Protein AF-A0A969Q5S7-F1 (afdb_monomer_lite)

pLDDT: mean 85.1, std 14.16, range [35.28, 97.44]

Structure (mmCIF, N/CA/C/O backbone):
data_AF-A0A969Q5S7-F1
#
_entry.id   AF-A0A969Q5S7-F1
#
loop_
_atom_site.group_PDB
_atom_site.id
_atom_site.type_symbol
_atom_site.label_atom_id
_atom_site.label_alt_id
_atom_site.label_comp_id
_atom_site.label_asym_id
_atom_site.label_entity_id
_atom_site.label_seq_id
_atom_site.pdbx_PDB_ins_code
_atom_site.Cartn_x
_atom_site.Cartn_y
_atom_site.Cartn_z
_atom_site.occupancy
_atom_site.B_iso_or_equiv
_atom_site.auth_seq_id
_atom_site.auth_comp_id
_atom_site.auth_asym_id
_atom_site.auth_atom_id
_atom_site.pdbx_PDB_model_num
ATOM 1 N N . MET A 1 1 ? 0.960 -0.917 14.795 1.00 84.81 1 MET A N 1
ATOM 2 C CA . MET A 1 1 ? 1.341 0.029 13.720 1.00 84.81 1 MET A CA 1
ATOM 3 C C . MET A 1 1 ? 2.339 -0.593 12.756 1.00 84.81 1 MET A C 1
ATOM 5 O O . MET A 1 1 ? 1.982 -0.714 11.597 1.00 84.81 1 MET A O 1
ATOM 9 N N . ASN A 1 2 ? 3.506 -1.062 13.220 1.00 89.94 2 ASN A N 1
ATOM 10 C CA . ASN A 1 2 ? 4.506 -1.683 12.337 1.00 89.94 2 ASN A CA 1
ATOM 11 C C . ASN A 1 2 ? 3.955 -2.842 11.499 1.00 89.94 2 ASN A C 1
ATOM 13 O O . ASN A 1 2 ? 4.189 -2.886 10.303 1.00 89.94 2 ASN A O 1
ATOM 17 N N . GLU A 1 3 ? 3.172 -3.742 12.101 1.00 90.88 3 GLU A N 1
ATOM 18 C CA . GLU A 1 3 ? 2.597 -4.864 11.345 1.00 90.88 3 GLU A CA 1
ATOM 19 C C . GLU A 1 3 ? 1.592 -4.407 10.275 1.00 90.88 3 GLU A C 1
ATOM 21 O O . GLU A 1 3 ? 1.561 -4.962 9.183 1.00 90.88 3 GLU A O 1
ATOM 26 N N . LEU A 1 4 ? 0.821 -3.343 10.539 1.00 93.31 4 LEU A N 1
ATOM 27 C CA . LEU A 1 4 ? -0.096 -2.769 9.548 1.00 93.31 4 LEU A CA 1
ATOM 28 C C . LEU A 1 4 ? 0.673 -2.182 8.359 1.00 93.31 4 LEU A C 1
ATOM 30 O O . LEU A 1 4 ? 0.358 -2.452 7.204 1.00 93.31 4 LEU A O 1
ATOM 34 N N . THR A 1 5 ? 1.699 -1.378 8.638 1.00 94.62 5 THR A N 1
ATOM 35 C CA . THR A 1 5 ? 2.496 -0.716 7.599 1.00 94.62 5 THR A CA 1
ATOM 36 C C . THR A 1 5 ? 3.391 -1.713 6.859 1.00 94.62 5 THR A C 1
ATOM 38 O O . THR A 1 5 ? 3.625 -1.549 5.662 1.00 94.62 5 THR A O 1
ATOM 41 N N . ALA A 1 6 ? 3.814 -2.799 7.515 1.00 93.00 6 ALA A N 1
ATOM 42 C CA . ALA A 1 6 ? 4.452 -3.944 6.874 1.00 93.00 6 ALA A CA 1
ATOM 43 C C . ALA A 1 6 ? 3.479 -4.687 5.945 1.00 93.00 6 ALA A C 1
ATOM 45 O O . ALA A 1 6 ? 3.823 -4.926 4.791 1.00 93.00 6 ALA A O 1
ATOM 46 N N . ALA A 1 7 ? 2.248 -4.978 6.385 1.00 93.62 7 ALA A N 1
ATOM 47 C CA . ALA A 1 7 ? 1.216 -5.572 5.532 1.00 93.62 7 ALA A CA 1
ATOM 48 C C . ALA A 1 7 ? 0.937 -4.715 4.290 1.00 93.62 7 ALA A C 1
ATOM 50 O O . ALA A 1 7 ? 0.936 -5.231 3.173 1.00 93.62 7 ALA A O 1
ATOM 51 N N . ARG A 1 8 ? 0.813 -3.396 4.466 1.00 95.44 8 ARG A N 1
ATOM 52 C CA . ARG A 1 8 ? 0.657 -2.455 3.351 1.00 95.44 8 ARG A CA 1
ATOM 53 C C . ARG A 1 8 ? 1.867 -2.435 2.424 1.00 95.44 8 ARG A C 1
ATOM 55 O O . ARG A 1 8 ? 1.699 -2.441 1.212 1.00 95.44 8 ARG A O 1
ATOM 62 N N . THR A 1 9 ? 3.081 -2.458 2.974 1.00 94.94 9 THR A N 1
ATOM 63 C CA . THR A 1 9 ? 4.312 -2.545 2.173 1.00 94.94 9 THR A CA 1
ATOM 64 C C . THR A 1 9 ? 4.293 -3.801 1.303 1.00 94.94 9 THR A C 1
ATOM 66 O O . THR A 1 9 ? 4.502 -3.698 0.100 1.00 94.94 9 THR A O 1
ATOM 69 N N . ARG A 1 10 ? 3.953 -4.968 1.866 1.00 94.00 10 ARG A N 1
ATOM 70 C CA . ARG A 1 10 ? 3.831 -6.230 1.113 1.00 94.00 10 ARG A CA 1
ATOM 71 C C . ARG A 1 10 ? 2.798 -6.141 -0.016 1.00 94.00 10 ARG A C 1
ATOM 73 O O . ARG A 1 10 ? 3.077 -6.585 -1.126 1.00 94.00 10 ARG A O 1
ATOM 80 N N . ALA A 1 11 ? 1.642 -5.530 0.242 1.00 95.38 11 ALA A N 1
ATOM 81 C CA . ALA A 1 11 ? 0.607 -5.322 -0.771 1.00 95.38 11 ALA A CA 1
ATOM 82 C C . ALA A 1 11 ? 1.072 -4.386 -1.902 1.00 95.38 11 ALA A C 1
ATOM 84 O O . ALA A 1 11 ? 0.902 -4.707 -3.077 1.00 95.38 11 ALA A O 1
ATOM 85 N N . ILE A 1 12 ? 1.731 -3.269 -1.565 1.00 95.94 12 ILE A N 1
ATOM 86 C CA . ILE A 1 12 ? 2.317 -2.352 -2.556 1.00 95.94 12 ILE A CA 1
ATOM 87 C C . ILE A 1 12 ? 3.349 -3.088 -3.409 1.00 95.94 12 ILE A C 1
ATOM 89 O O . ILE A 1 12 ? 3.305 -2.987 -4.630 1.00 95.94 12 ILE A O 1
ATOM 93 N N . ARG A 1 13 ? 4.250 -3.860 -2.791 1.00 94.31 13 ARG A N 1
ATOM 94 C CA . ARG A 1 13 ? 5.260 -4.650 -3.508 1.00 94.31 13 ARG A CA 1
ATOM 95 C C . ARG A 1 13 ? 4.634 -5.645 -4.488 1.00 94.31 13 ARG A C 1
ATOM 97 O O . ARG A 1 13 ? 5.127 -5.770 -5.604 1.00 94.31 13 ARG A O 1
ATOM 104 N N . ASN A 1 14 ? 3.545 -6.308 -4.088 1.00 94.06 14 ASN A N 1
ATOM 105 C CA . ASN A 1 14 ? 2.809 -7.247 -4.936 1.00 94.06 14 ASN A CA 1
ATOM 106 C C . ASN A 1 14 ? 2.237 -6.580 -6.197 1.00 94.06 14 ASN A C 1
ATOM 108 O O . ASN A 1 14 ? 2.336 -7.129 -7.288 1.00 94.06 14 ASN A O 1
ATOM 112 N N . HIS A 1 15 ? 1.660 -5.384 -6.062 1.00 96.19 15 HIS A N 1
ATOM 113 C CA . HIS A 1 15 ? 1.164 -4.635 -7.220 1.00 96.19 15 HIS A CA 1
ATOM 114 C C . HIS A 1 15 ? 2.313 -4.052 -8.051 1.00 96.19 15 HIS A C 1
ATOM 116 O O . HIS A 1 15 ? 2.273 -4.077 -9.277 1.00 96.19 15 HIS A O 1
ATOM 122 N N . LEU A 1 16 ? 3.363 -3.559 -7.393 1.00 95.44 16 LEU A N 1
ATOM 123 C CA . LEU A 1 16 ? 4.488 -2.903 -8.050 1.00 95.44 16 LEU A CA 1
ATOM 124 C C . LEU A 1 16 ? 5.281 -3.855 -8.953 1.00 95.44 16 LEU A C 1
ATOM 126 O O . LEU A 1 16 ? 5.678 -3.458 -10.044 1.00 95.44 16 LEU A O 1
ATOM 130 N N . CYS A 1 17 ? 5.470 -5.121 -8.561 1.00 94.38 17 CYS A N 1
ATOM 131 C CA . CYS A 1 17 ? 6.161 -6.092 -9.418 1.00 94.38 17 CYS A CA 1
ATOM 132 C C . CYS A 1 17 ? 5.367 -6.490 -10.670 1.00 94.38 17 CYS A C 1
ATOM 134 O O . CYS A 1 17 ? 5.912 -7.151 -11.552 1.00 94.38 17 CYS A O 1
ATOM 136 N N . ALA A 1 18 ? 4.085 -6.125 -10.742 1.00 94.50 18 ALA A N 1
ATOM 137 C CA . ALA A 1 18 ? 3.224 -6.305 -11.907 1.00 94.50 18 ALA A CA 1
ATOM 138 C C . ALA A 1 18 ? 2.984 -4.992 -12.682 1.00 94.50 18 ALA A C 1
ATOM 140 O O . ALA A 1 18 ? 2.221 -4.999 -13.643 1.00 94.50 18 ALA A O 1
ATOM 141 N N . ALA A 1 19 ? 3.632 -3.885 -12.293 1.00 96.00 19 ALA A N 1
ATOM 142 C CA . ALA A 1 19 ? 3.483 -2.563 -12.908 1.00 96.00 19 ALA A CA 1
ATOM 143 C C . ALA A 1 19 ? 4.847 -2.001 -13.371 1.00 96.00 19 ALA A C 1
ATOM 145 O O . ALA A 1 19 ? 5.441 -1.161 -12.677 1.00 96.00 19 ALA A O 1
ATOM 146 N N . PRO A 1 20 ? 5.385 -2.464 -14.521 1.00 95.75 20 PRO A N 1
ATOM 147 C CA . PRO A 1 20 ? 6.717 -2.071 -14.985 1.00 95.75 20 PRO A CA 1
ATOM 148 C C . PRO A 1 20 ? 6.873 -0.571 -15.260 1.00 95.75 20 PRO A C 1
ATOM 150 O O . PRO A 1 20 ? 7.950 -0.021 -15.047 1.00 95.75 20 PRO A O 1
ATOM 153 N N . ASP A 1 21 ? 5.802 0.116 -15.661 1.00 95.38 21 ASP A N 1
ATOM 154 C CA . ASP A 1 21 ? 5.771 1.568 -15.865 1.00 95.38 21 ASP A CA 1
ATOM 155 C C . ASP A 1 21 ? 5.989 2.335 -14.548 1.00 95.38 21 ASP A C 1
ATOM 157 O O . ASP A 1 21 ? 6.822 3.243 -14.467 1.00 95.38 21 ASP A O 1
ATOM 161 N N . VAL A 1 22 ? 5.285 1.937 -13.483 1.00 96.19 22 VAL A N 1
ATOM 162 C CA . VAL A 1 22 ? 5.418 2.542 -12.152 1.00 96.19 22 VAL A CA 1
ATOM 163 C C . VAL A 1 22 ? 6.791 2.225 -11.562 1.00 96.19 22 VAL A C 1
ATOM 165 O O . VAL A 1 22 ? 7.432 3.104 -10.979 1.00 96.19 22 VAL A O 1
ATOM 168 N N . ALA A 1 23 ? 7.283 1.000 -11.750 1.00 95.88 23 ALA A N 1
ATOM 169 C CA . ALA A 1 23 ? 8.627 0.624 -11.332 1.00 95.88 23 ALA A CA 1
ATOM 170 C C . ALA A 1 23 ? 9.719 1.395 -12.091 1.00 95.88 23 ALA A C 1
ATOM 172 O O . ALA A 1 23 ? 10.717 1.791 -11.486 1.00 95.88 23 ALA A O 1
ATOM 173 N N . LEU A 1 24 ? 9.526 1.671 -13.385 1.00 96.00 24 LEU A N 1
ATOM 174 C CA . LEU A 1 24 ? 10.420 2.519 -14.171 1.00 96.00 24 LEU A CA 1
ATOM 175 C C . LEU A 1 24 ? 10.468 3.947 -13.645 1.00 96.00 24 LEU A C 1
ATOM 177 O O . LEU A 1 24 ? 11.559 4.466 -13.393 1.00 96.00 24 LEU A O 1
ATOM 181 N N . ALA A 1 25 ? 9.308 4.551 -13.397 1.00 95.19 25 ALA A N 1
ATOM 182 C CA . ALA A 1 25 ? 9.236 5.880 -12.802 1.00 95.19 25 ALA A CA 1
ATOM 183 C C . ALA A 1 25 ? 9.948 5.935 -11.436 1.00 95.19 25 ALA A C 1
ATOM 185 O O . ALA A 1 25 ? 10.711 6.868 -11.171 1.00 95.19 25 ALA A O 1
ATOM 186 N N . LEU A 1 26 ? 9.767 4.913 -10.589 1.00 93.31 26 LEU A N 1
ATOM 187 C CA . LEU A 1 26 ? 10.450 4.814 -9.297 1.00 93.31 26 LEU A CA 1
ATOM 188 C C . LEU A 1 26 ? 11.966 4.643 -9.432 1.00 93.31 26 LEU A C 1
ATOM 190 O O . LEU A 1 26 ? 12.703 5.291 -8.687 1.00 93.31 26 LEU A O 1
ATOM 194 N N . SER A 1 27 ? 12.453 3.835 -10.376 1.00 92.31 27 SER A N 1
ATOM 195 C CA . SER A 1 27 ? 13.891 3.720 -10.651 1.00 92.31 27 SER A CA 1
ATOM 196 C C . SER A 1 27 ? 14.499 5.059 -11.038 1.00 92.31 27 SER A C 1
ATOM 198 O O . SER A 1 27 ? 15.518 5.455 -10.477 1.00 92.31 27 SER A O 1
ATOM 200 N N . VAL A 1 28 ? 13.861 5.783 -11.962 1.00 92.50 28 VAL A N 1
ATOM 201 C CA . VAL A 1 28 ? 14.340 7.095 -12.419 1.00 92.50 28 VAL A CA 1
ATOM 202 C C . VAL A 1 28 ? 14.339 8.098 -11.268 1.00 92.50 28 VAL A C 1
ATOM 204 O O . VAL A 1 28 ? 15.342 8.776 -11.054 1.00 92.50 28 VAL A O 1
ATOM 207 N N . TYR A 1 29 ? 13.261 8.148 -10.478 1.00 90.94 29 TYR A N 1
ATOM 208 C CA . TYR A 1 29 ? 13.191 8.979 -9.273 1.00 90.94 29 TYR A CA 1
ATOM 209 C C . TYR A 1 29 ? 14.338 8.668 -8.303 1.00 90.94 29 TYR A C 1
ATOM 211 O O . TYR A 1 29 ? 15.017 9.572 -7.820 1.00 90.94 29 TYR A O 1
ATOM 219 N N . THR A 1 30 ? 14.595 7.384 -8.067 1.00 89.44 30 THR A N 1
ATOM 220 C CA . THR A 1 30 ? 15.635 6.915 -7.149 1.00 89.44 30 THR A CA 1
ATOM 221 C C . THR A 1 30 ? 17.023 7.315 -7.611 1.00 89.44 30 THR A C 1
ATOM 223 O O . THR A 1 30 ? 17.774 7.928 -6.852 1.00 89.44 30 THR A O 1
ATOM 226 N N . LEU A 1 31 ? 17.357 6.995 -8.862 1.00 88.44 31 LEU A N 1
ATOM 227 C CA . LEU A 1 31 ? 18.634 7.355 -9.466 1.00 88.44 31 LEU A CA 1
ATOM 228 C C . LEU A 1 31 ? 18.811 8.876 -9.488 1.00 88.44 31 LEU A C 1
ATOM 230 O O . LEU A 1 31 ? 19.887 9.365 -9.156 1.00 88.44 31 LEU A O 1
ATOM 234 N N . GLY A 1 32 ? 17.745 9.623 -9.784 1.00 87.06 32 GLY A N 1
ATOM 235 C CA . GLY A 1 32 ? 17.722 11.082 -9.736 1.00 87.06 32 GLY A CA 1
ATOM 236 C C . GLY A 1 32 ? 18.013 11.639 -8.343 1.00 87.06 32 GLY A C 1
ATOM 237 O O . GLY A 1 32 ? 18.860 12.518 -8.210 1.00 87.06 32 GLY A O 1
ATOM 238 N N . CYS A 1 33 ? 17.390 11.106 -7.287 1.00 85.50 33 CYS A N 1
ATOM 239 C CA . CYS A 1 33 ? 17.703 11.494 -5.908 1.00 85.50 33 CYS A CA 1
ATOM 240 C C . CYS A 1 33 ? 19.174 11.228 -5.567 1.00 85.50 33 CYS A C 1
ATOM 242 O O . CYS A 1 33 ? 19.861 12.126 -5.077 1.00 85.50 33 CYS A O 1
ATOM 244 N N . HIS A 1 34 ? 19.676 10.034 -5.886 1.00 83.12 34 HIS A N 1
ATOM 245 C CA . HIS A 1 34 ? 21.066 9.678 -5.609 1.00 83.12 34 HIS A CA 1
ATOM 246 C C . HIS A 1 34 ? 22.058 10.557 -6.371 1.00 83.12 34 HIS A C 1
ATOM 248 O O . HIS A 1 34 ? 23.056 10.980 -5.794 1.00 83.12 34 HIS A O 1
ATOM 254 N N . PHE A 1 35 ? 21.777 10.855 -7.638 1.00 81.81 35 PHE A N 1
ATOM 255 C CA . PHE A 1 35 ? 22.663 11.644 -8.484 1.00 81.81 35 PHE A CA 1
ATOM 256 C C . PHE A 1 35 ? 22.604 13.143 -8.165 1.00 81.81 35 PHE A C 1
ATOM 258 O O . PHE A 1 35 ? 23.638 13.783 -8.009 1.00 81.81 35 PHE A O 1
ATOM 265 N N . MET A 1 36 ? 21.403 13.716 -8.056 1.00 83.19 36 MET A N 1
ATOM 266 C CA . MET A 1 36 ? 21.222 15.163 -7.898 1.00 83.19 36 MET A CA 1
ATOM 267 C C . MET A 1 36 ? 21.334 15.617 -6.445 1.00 83.19 36 MET A C 1
ATOM 269 O O . MET A 1 36 ? 21.913 16.663 -6.166 1.00 83.19 36 MET A O 1
ATOM 273 N N . ALA A 1 37 ? 20.753 14.854 -5.517 1.00 76.25 37 ALA A N 1
ATOM 274 C CA . ALA A 1 37 ? 20.677 15.226 -4.107 1.00 76.25 37 ALA A CA 1
ATOM 275 C C . ALA A 1 37 ? 21.744 14.535 -3.250 1.00 76.25 37 ALA A C 1
ATOM 277 O O . ALA A 1 37 ? 21.767 14.760 -2.040 1.00 76.25 37 ALA A O 1
ATOM 278 N N . MET A 1 38 ? 22.597 13.685 -3.844 1.00 74.69 38 MET A N 1
ATOM 279 C CA . MET A 1 38 ? 23.633 12.899 -3.155 1.00 74.69 38 MET A CA 1
ATOM 280 C C . MET A 1 38 ? 23.083 12.105 -1.953 1.00 74.69 38 MET A C 1
ATOM 282 O O . MET A 1 38 ? 23.791 11.824 -0.988 1.00 74.69 38 MET A O 1
ATOM 286 N N . THR A 1 39 ? 21.791 11.767 -1.997 1.00 77.56 39 THR A N 1
ATOM 287 C CA . THR A 1 39 ? 21.035 11.090 -0.937 1.00 77.56 39 THR A CA 1
ATOM 288 C C . THR A 1 39 ? 20.045 10.103 -1.555 1.00 77.56 39 THR A C 1
ATOM 290 O O . THR A 1 39 ? 19.621 10.273 -2.695 1.00 77.56 39 THR A O 1
ATOM 293 N N . GLY A 1 40 ? 19.681 9.047 -0.824 1.00 76.44 40 GLY A N 1
ATOM 294 C CA . GLY A 1 40 ? 18.673 8.086 -1.287 1.00 76.44 40 GLY A CA 1
ATOM 295 C C . GLY A 1 40 ? 17.239 8.529 -0.980 1.00 76.44 40 GLY A C 1
ATOM 296 O O . GLY A 1 40 ? 17.022 9.243 0.006 1.00 76.44 40 GLY A O 1
ATOM 297 N N . PRO A 1 41 ? 16.243 8.111 -1.784 1.00 83.25 41 PRO A N 1
ATOM 298 C CA . PRO A 1 41 ? 14.839 8.347 -1.466 1.00 83.25 41 PRO A CA 1
ATOM 299 C C . PRO A 1 41 ? 14.407 7.571 -0.212 1.00 83.25 41 PRO A C 1
ATOM 301 O O . PRO A 1 41 ? 14.954 6.527 0.142 1.00 83.25 41 PRO A O 1
ATOM 304 N N . ILE A 1 42 ? 13.389 8.077 0.481 1.00 85.12 42 ILE A N 1
ATOM 305 C CA . ILE A 1 42 ? 12.910 7.466 1.726 1.00 85.12 42 ILE A CA 1
ATOM 306 C C . ILE A 1 42 ? 12.234 6.127 1.446 1.00 85.12 42 ILE A C 1
ATOM 308 O O . ILE A 1 42 ? 11.329 6.036 0.622 1.00 85.12 42 ILE A O 1
ATOM 312 N N . GLY A 1 43 ? 12.649 5.107 2.199 1.00 79.75 43 GLY A N 1
ATOM 313 C CA . GLY A 1 43 ? 12.067 3.771 2.118 1.00 79.75 43 GLY A CA 1
ATOM 314 C C . GLY A 1 43 ? 12.501 2.966 0.897 1.00 79.75 43 GLY A C 1
ATOM 315 O O . GLY A 1 43 ? 11.929 1.910 0.673 1.00 79.75 43 GLY A O 1
ATOM 316 N N . MET A 1 44 ? 13.498 3.412 0.126 1.00 80.62 44 MET A N 1
ATOM 317 C CA . MET A 1 44 ? 14.116 2.586 -0.915 1.00 80.62 44 MET A CA 1
ATOM 318 C C . MET A 1 44 ? 15.639 2.648 -0.836 1.00 80.62 44 MET A C 1
ATOM 320 O O . MET A 1 44 ? 16.217 3.676 -0.490 1.00 80.62 44 MET A O 1
ATOM 324 N N . ALA A 1 45 ? 16.289 1.540 -1.182 1.00 71.06 45 ALA A N 1
ATOM 325 C CA . ALA A 1 45 ? 17.739 1.450 -1.295 1.00 71.06 45 ALA A CA 1
ATOM 326 C C . ALA A 1 45 ? 18.125 0.985 -2.706 1.00 71.06 45 ALA A C 1
ATOM 328 O O . ALA A 1 45 ? 17.561 0.022 -3.215 1.00 71.06 45 ALA A O 1
ATOM 329 N N . VAL A 1 46 ? 19.126 1.627 -3.321 1.00 64.69 46 VAL A N 1
ATOM 330 C CA . VAL A 1 46 ? 19.716 1.182 -4.610 1.00 64.69 46 VAL A CA 1
ATOM 331 C C . VAL A 1 46 ? 20.608 -0.052 -4.438 1.00 64.69 46 VAL A C 1
ATOM 333 O O . VAL A 1 46 ? 21.034 -0.675 -5.406 1.00 64.69 46 VAL A O 1
ATOM 336 N N . HIS A 1 47 ? 20.857 -0.468 -3.199 1.00 61.66 47 HIS A N 1
ATOM 337 C CA . HIS A 1 47 ? 21.468 -1.755 -2.920 1.00 61.66 47 HIS A CA 1
ATOM 338 C C . HIS A 1 47 ? 20.368 -2.809 -2.834 1.00 61.66 47 HIS A C 1
ATOM 340 O O . HIS A 1 47 ? 19.666 -2.894 -1.828 1.00 61.66 47 HIS A O 1
ATOM 346 N N . ALA A 1 48 ? 20.238 -3.630 -3.875 1.00 54.44 48 ALA A N 1
ATOM 347 C CA . ALA A 1 48 ? 19.396 -4.820 -3.859 1.00 54.44 48 ALA A CA 1
ATOM 348 C C . ALA A 1 48 ? 20.035 -5.932 -3.000 1.00 54.44 48 ALA A C 1
ATOM 350 O O . ALA A 1 48 ? 20.242 -7.051 -3.458 1.00 54.44 48 ALA A O 1
ATOM 351 N N . PHE A 1 49 ? 20.362 -5.646 -1.734 1.00 53.19 49 PHE A N 1
ATOM 352 C CA . PHE A 1 49 ? 20.349 -6.721 -0.750 1.00 53.19 49 PHE A CA 1
ATOM 353 C C . PHE A 1 49 ? 18.883 -7.047 -0.552 1.00 53.19 49 PHE A C 1
ATOM 355 O O . PHE A 1 49 ? 18.117 -6.193 -0.105 1.00 53.19 49 PHE A O 1
ATOM 362 N N . VAL A 1 50 ? 18.490 -8.241 -0.987 1.00 50.53 50 VAL A N 1
ATOM 363 C CA . VAL A 1 50 ? 17.105 -8.696 -0.955 1.00 50.53 50 VAL A CA 1
ATOM 364 C C . VAL A 1 50 ? 16.529 -8.380 0.424 1.00 50.53 50 VAL A C 1
ATOM 366 O O . VAL A 1 50 ? 16.976 -8.930 1.432 1.00 50.53 50 VAL A O 1
ATOM 369 N N . CYS A 1 51 ? 15.551 -7.474 0.485 1.00 50.78 51 CYS A N 1
ATOM 370 C CA . CYS A 1 51 ? 14.756 -7.285 1.686 1.00 50.78 51 CYS A CA 1
ATOM 371 C C . CYS A 1 51 ? 13.827 -8.503 1.766 1.00 50.78 51 CYS A C 1
ATOM 373 O O . CYS A 1 51 ? 12.659 -8.429 1.386 1.00 50.78 51 CYS A O 1
ATOM 375 N N . LEU A 1 52 ? 14.391 -9.655 2.158 1.00 51.09 52 LEU A N 1
ATOM 376 C CA . LEU A 1 52 ? 13.687 -10.917 2.367 1.00 51.09 52 LEU A CA 1
ATOM 377 C C . LEU A 1 52 ? 12.749 -10.740 3.559 1.00 51.09 52 LEU A C 1
ATOM 379 O O . LEU A 1 52 ? 13.027 -11.144 4.684 1.00 51.09 52 LEU A O 1
ATOM 383 N N . SER A 1 53 ? 11.613 -10.106 3.311 1.00 52.91 53 SER A N 1
ATOM 384 C CA . SER A 1 53 ? 10.426 -10.392 4.084 1.00 52.91 53 SER A CA 1
ATOM 385 C C . SER A 1 53 ? 9.884 -11.703 3.526 1.00 52.91 53 SER A C 1
ATOM 387 O O . SER A 1 53 ? 9.295 -11.728 2.447 1.00 52.91 53 SER A O 1
ATOM 389 N N . ASN A 1 54 ? 10.056 -12.803 4.262 1.00 51.47 54 ASN A N 1
ATOM 390 C CA . ASN A 1 54 ? 9.462 -14.107 3.918 1.00 51.47 54 ASN A CA 1
ATOM 391 C C . ASN A 1 54 ? 7.919 -14.082 3.886 1.00 51.47 54 ASN A C 1
ATOM 393 O O . ASN A 1 54 ? 7.293 -15.108 3.656 1.00 51.47 54 ASN A O 1
ATOM 397 N N . ALA A 1 55 ? 7.306 -12.927 4.153 1.00 68.38 55 ALA A N 1
ATOM 398 C CA . ALA A 1 55 ? 5.870 -12.723 4.138 1.00 68.38 55 ALA A CA 1
ATOM 399 C C . ALA A 1 55 ? 5.362 -12.011 2.871 1.00 68.38 55 ALA A C 1
ATOM 401 O O . ALA A 1 55 ? 4.163 -11.768 2.789 1.00 68.38 55 ALA A O 1
ATOM 402 N N . ASP A 1 56 ? 6.226 -11.618 1.921 1.00 79.81 56 ASP A N 1
ATOM 403 C CA . ASP A 1 56 ? 5.766 -11.036 0.648 1.00 79.81 56 ASP A CA 1
ATOM 404 C C . ASP A 1 56 ? 4.789 -11.984 -0.080 1.00 79.81 56 ASP A C 1
ATOM 406 O O . ASP A 1 56 ? 4.870 -13.205 0.055 1.00 79.81 56 ASP A O 1
ATOM 410 N N . ALA A 1 57 ? 3.876 -11.415 -0.869 1.00 80.12 57 ALA A N 1
ATOM 411 C CA . ALA A 1 57 ? 2.878 -12.189 -1.601 1.00 80.12 57 ALA A CA 1
ATOM 412 C C . ALA A 1 57 ? 3.508 -13.136 -2.643 1.00 80.12 57 ALA A C 1
ATOM 414 O O . ALA A 1 57 ? 4.582 -12.869 -3.194 1.00 80.12 57 ALA A O 1
ATOM 415 N N . GLU A 1 58 ? 2.791 -14.222 -2.939 1.00 84.50 58 GLU A N 1
ATOM 416 C CA . GLU A 1 58 ? 3.229 -15.301 -3.832 1.00 84.50 58 GLU A CA 1
ATOM 417 C C . GLU A 1 58 ? 3.700 -14.824 -5.222 1.00 84.50 58 GLU A C 1
ATOM 419 O O . GLU A 1 58 ? 4.754 -15.292 -5.654 1.00 84.50 58 GLU A O 1
ATOM 424 N N . PRO A 1 59 ? 3.060 -13.842 -5.898 1.00 86.44 59 PRO A N 1
ATOM 425 C CA . PRO A 1 59 ? 3.532 -13.363 -7.202 1.00 86.44 59 PRO A CA 1
ATOM 426 C C . PRO A 1 59 ? 4.955 -12.788 -7.176 1.00 86.44 59 PRO A C 1
ATOM 428 O O . PRO A 1 59 ? 5.781 -13.133 -8.022 1.00 86.44 59 PRO A O 1
ATOM 431 N N . LEU A 1 60 ? 5.281 -11.954 -6.182 1.00 88.06 60 LEU A N 1
ATOM 432 C CA . LEU A 1 60 ? 6.632 -11.403 -6.040 1.00 88.06 60 LEU A CA 1
ATOM 433 C C . LEU A 1 60 ? 7.636 -12.487 -5.630 1.00 88.06 60 LEU A C 1
ATOM 435 O O . LEU A 1 60 ? 8.779 -12.482 -6.086 1.00 88.06 60 LEU A O 1
ATOM 439 N N . ALA A 1 61 ? 7.237 -13.421 -4.763 1.00 86.56 61 ALA A N 1
ATOM 440 C CA . ALA A 1 61 ? 8.080 -14.558 -4.404 1.00 86.56 61 ALA A CA 1
ATOM 441 C C . ALA A 1 61 ? 8.426 -15.414 -5.633 1.00 86.56 61 ALA A C 1
ATOM 443 O O . ALA A 1 61 ? 9.602 -15.687 -5.859 1.00 86.56 61 ALA A O 1
ATOM 444 N N . TYR A 1 62 ? 7.435 -15.737 -6.466 1.00 88.31 62 TYR A N 1
ATOM 445 C CA . TYR A 1 62 ? 7.617 -16.501 -7.698 1.00 88.31 62 TYR A CA 1
ATOM 446 C C . TYR A 1 62 ? 8.546 -15.794 -8.693 1.00 88.31 62 TYR A C 1
ATOM 448 O O . TYR A 1 62 ? 9.493 -16.405 -9.183 1.00 88.31 62 TYR A O 1
ATOM 456 N N . LYS A 1 63 ? 8.342 -14.492 -8.951 1.00 89.56 63 LYS A N 1
ATOM 457 C CA . LYS A 1 63 ? 9.221 -13.727 -9.855 1.00 89.56 63 LYS A CA 1
ATOM 458 C C . LYS A 1 63 ? 10.664 -13.649 -9.351 1.00 89.56 63 LYS A C 1
ATOM 460 O O . LYS A 1 63 ? 11.600 -13.785 -10.137 1.00 89.56 63 LYS A O 1
ATOM 465 N N . ARG A 1 64 ? 10.862 -13.467 -8.039 1.00 86.81 64 ARG A N 1
ATOM 466 C CA . ARG A 1 64 ? 12.203 -13.482 -7.428 1.00 86.81 64 ARG A CA 1
ATOM 467 C C . ARG A 1 64 ? 12.877 -14.837 -7.580 1.00 86.81 64 ARG A C 1
ATOM 469 O O . ARG A 1 64 ? 14.047 -14.870 -7.940 1.00 86.81 64 ARG A O 1
ATOM 476 N N . GLU A 1 65 ? 12.151 -15.925 -7.331 1.00 85.38 65 GLU A N 1
ATOM 477 C CA . GLU A 1 65 ? 12.684 -17.274 -7.525 1.00 85.38 65 GLU A CA 1
ATOM 478 C C . GLU A 1 65 ? 13.057 -17.500 -8.994 1.00 85.38 65 GLU A C 1
ATOM 480 O O . GLU A 1 65 ? 14.151 -17.971 -9.282 1.00 85.38 65 GLU A O 1
ATOM 485 N N . GLY A 1 66 ? 12.214 -17.054 -9.930 1.00 85.38 66 GLY A N 1
ATOM 486 C CA . GLY A 1 66 ? 12.519 -17.070 -11.360 1.00 85.38 66 GLY A CA 1
ATOM 487 C C . GLY A 1 66 ? 13.869 -16.422 -11.676 1.00 85.38 66 GLY A C 1
ATOM 488 O O . GLY A 1 66 ? 14.710 -17.057 -12.302 1.00 85.38 66 GLY A O 1
ATOM 489 N N . LEU A 1 67 ? 14.129 -15.213 -11.168 1.00 84.06 67 LEU A N 1
ATOM 490 C CA . LEU A 1 67 ? 15.427 -14.545 -11.340 1.00 84.06 67 LEU A CA 1
ATOM 491 C C . LEU A 1 67 ? 16.574 -15.272 -10.623 1.00 84.06 67 LEU A C 1
ATOM 493 O O . LEU A 1 67 ? 17.681 -15.351 -11.153 1.00 84.06 67 LEU A O 1
ATOM 497 N N . HIS A 1 68 ? 16.322 -15.808 -9.429 1.00 82.69 68 HIS A N 1
ATOM 498 C CA . HIS A 1 68 ? 17.323 -16.514 -8.633 1.00 82.69 68 HIS A CA 1
ATOM 499 C C . HIS A 1 68 ? 17.780 -17.822 -9.303 1.00 82.69 68 HIS A C 1
ATOM 501 O O . HIS A 1 68 ? 18.975 -18.114 -9.338 1.00 82.69 68 HIS A O 1
ATOM 507 N N . THR A 1 69 ? 16.855 -18.577 -9.904 1.00 83.75 69 THR A N 1
ATOM 508 C CA . THR A 1 69 ? 17.154 -19.845 -10.598 1.00 83.75 69 THR A CA 1
ATOM 509 C C . THR A 1 69 ? 18.022 -19.687 -11.845 1.00 83.75 69 THR A C 1
ATOM 511 O O . THR A 1 69 ? 18.599 -20.671 -12.306 1.00 83.75 69 THR A O 1
ATOM 514 N N . LEU A 1 70 ? 18.170 -18.467 -12.374 1.00 81.19 70 LEU A N 1
ATOM 515 C CA . LEU A 1 70 ? 19.058 -18.203 -13.505 1.00 81.19 70 LEU A CA 1
ATOM 516 C C . LEU A 1 70 ? 20.548 -18.381 -13.142 1.00 81.19 70 LEU A C 1
ATOM 518 O O . LEU A 1 70 ? 21.377 -18.462 -14.048 1.00 81.19 70 LEU A O 1
ATOM 522 N N . ASP A 1 71 ? 20.897 -18.444 -11.846 1.00 74.12 71 ASP A N 1
ATOM 523 C CA . ASP A 1 71 ? 22.269 -18.652 -11.341 1.00 74.12 71 ASP A CA 1
ATOM 524 C C . ASP A 1 71 ? 23.300 -17.713 -12.009 1.00 74.12 71 ASP A C 1
ATOM 526 O O . ASP A 1 71 ? 24.394 -18.083 -12.464 1.00 74.12 71 ASP A O 1
ATOM 530 N N . LEU A 1 72 ? 22.895 -16.448 -12.142 1.00 73.50 72 LEU A N 1
ATOM 531 C CA . LEU A 1 72 ? 23.656 -15.415 -12.830 1.00 73.50 72 LEU A CA 1
ATOM 532 C C . LEU A 1 72 ? 24.572 -14.703 -11.833 1.00 73.50 72 LEU A C 1
ATOM 534 O O . LEU A 1 72 ? 24.176 -13.767 -11.143 1.00 73.50 72 LEU A O 1
ATOM 538 N N . HIS A 1 73 ? 25.831 -15.128 -11.767 1.00 70.12 73 HIS A N 1
ATOM 539 C CA . HIS A 1 73 ? 26.891 -14.345 -11.127 1.00 70.12 73 HIS A CA 1
ATOM 540 C C . HIS A 1 73 ? 27.429 -13.272 -12.085 1.00 70.12 73 HIS A C 1
ATOM 542 O O . HIS A 1 73 ? 27.563 -13.543 -13.275 1.00 70.12 73 HIS A O 1
ATOM 548 N N . GLU A 1 74 ? 27.750 -12.085 -11.553 1.00 68.12 74 GLU A N 1
ATOM 549 C CA . GLU A 1 74 ? 28.112 -10.813 -12.222 1.00 68.12 74 GLU A CA 1
ATOM 550 C C . GLU A 1 74 ? 28.279 -10.849 -13.755 1.00 68.12 74 GLU A C 1
ATOM 552 O O . GLU A 1 74 ? 27.445 -10.295 -14.469 1.00 68.12 74 GLU A O 1
ATOM 557 N N . LYS A 1 75 ? 29.306 -11.527 -14.288 1.00 65.25 75 LYS A N 1
ATOM 558 C CA . LYS A 1 75 ? 29.549 -11.593 -15.740 1.00 65.25 75 LYS A CA 1
ATOM 559 C C . LYS A 1 75 ? 28.360 -12.169 -16.528 1.00 65.25 75 LYS A C 1
ATOM 561 O O . LYS A 1 75 ? 27.972 -11.605 -17.543 1.00 65.25 75 LYS A O 1
ATOM 566 N N . LYS A 1 76 ? 27.739 -13.244 -16.033 1.00 83.06 76 LYS A N 1
ATOM 567 C CA . LYS A 1 76 ? 26.552 -13.850 -16.657 1.00 83.06 76 LYS A CA 1
ATOM 568 C C . LYS A 1 76 ? 25.319 -12.947 -16.562 1.00 83.06 76 LYS A C 1
ATOM 570 O O . LYS A 1 76 ? 24.474 -13.003 -17.446 1.00 83.06 76 LYS A O 1
ATOM 575 N N . TRP A 1 77 ? 25.206 -12.129 -15.509 1.00 84.69 77 TRP A N 1
ATOM 576 C CA . TRP A 1 77 ? 24.096 -11.179 -15.360 1.00 84.69 77 TRP A CA 1
ATOM 577 C C . TRP A 1 77 ? 24.166 -10.077 -16.417 1.00 84.69 77 TRP A C 1
ATOM 579 O O . TRP A 1 77 ? 23.160 -9.764 -17.048 1.00 84.69 77 TRP A O 1
ATOM 589 N N . PHE A 1 78 ? 25.364 -9.533 -16.651 1.00 85.31 78 PHE A N 1
ATOM 590 C CA . PHE A 1 78 ? 25.584 -8.548 -17.708 1.00 85.31 78 PHE A CA 1
ATOM 591 C C . PHE A 1 78 ? 25.216 -9.110 -19.088 1.00 85.31 78 PHE A C 1
ATOM 593 O O . PHE A 1 78 ? 24.413 -8.502 -19.795 1.00 85.31 78 PHE A O 1
ATOM 600 N N . ASP A 1 79 ? 25.744 -10.289 -19.432 1.00 89.81 79 ASP A N 1
ATOM 601 C CA . ASP A 1 79 ? 25.478 -10.937 -20.720 1.00 89.81 79 ASP A CA 1
ATOM 602 C C . ASP A 1 79 ? 23.981 -11.254 -20.892 1.00 89.81 79 ASP A C 1
ATOM 604 O O . ASP A 1 79 ? 23.415 -11.019 -21.960 1.00 89.81 79 ASP A O 1
ATOM 608 N N . TRP A 1 80 ? 23.312 -11.724 -19.829 1.00 91.50 80 TRP A N 1
ATOM 609 C CA . TRP A 1 80 ? 21.867 -11.960 -19.840 1.00 91.50 80 TRP A CA 1
ATOM 610 C C . TRP A 1 80 ? 21.097 -10.678 -20.153 1.00 91.50 80 TRP A C 1
ATOM 612 O O . TRP A 1 80 ? 20.291 -10.689 -21.082 1.00 91.50 80 TRP A O 1
ATOM 622 N N . CYS A 1 81 ? 21.382 -9.578 -19.442 1.00 91.25 81 CYS A N 1
ATOM 623 C CA . CYS A 1 81 ? 20.725 -8.289 -19.659 1.00 91.25 81 CYS A CA 1
ATOM 624 C C . CYS A 1 81 ? 20.904 -7.782 -21.096 1.00 91.25 81 CYS A C 1
ATOM 626 O O . CYS A 1 81 ? 19.940 -7.323 -21.700 1.00 91.25 81 CYS A O 1
ATOM 628 N N . MET A 1 82 ? 22.118 -7.879 -21.650 1.00 93.44 82 MET A N 1
ATOM 629 C CA . MET A 1 82 ? 22.399 -7.440 -23.025 1.00 93.44 82 MET A CA 1
ATOM 630 C C . MET A 1 82 ? 21.698 -8.301 -24.083 1.00 93.44 82 MET A C 1
ATOM 632 O O . MET A 1 82 ? 21.459 -7.828 -25.190 1.00 93.44 82 MET A O 1
ATOM 636 N N . GLY A 1 83 ? 21.358 -9.549 -23.751 1.00 92.88 83 GLY A N 1
ATOM 637 C CA . GLY A 1 83 ? 20.625 -10.463 -24.629 1.00 92.88 83 GLY A CA 1
ATOM 638 C C . GLY A 1 83 ? 19.100 -10.430 -24.483 1.00 92.88 83 GLY A C 1
ATOM 639 O O . GLY A 1 83 ? 18.427 -11.193 -25.173 1.00 92.88 83 GLY A O 1
ATOM 640 N N . GLN A 1 84 ? 18.538 -9.616 -23.582 1.00 94.94 84 GLN A N 1
ATOM 641 C CA . GLN A 1 84 ? 17.089 -9.541 -23.363 1.00 94.94 84 GLN A CA 1
ATOM 642 C C . GLN A 1 84 ? 16.426 -8.429 -24.182 1.00 94.94 84 GLN A C 1
ATOM 644 O O . GLN A 1 84 ? 17.023 -7.392 -24.467 1.00 94.94 84 GLN A O 1
ATOM 649 N N . CYS A 1 85 ? 15.140 -8.607 -24.494 1.00 95.88 85 CYS A N 1
ATOM 650 C CA . CYS A 1 85 ? 14.310 -7.518 -24.999 1.00 95.88 85 CYS A CA 1
ATOM 651 C C . CYS A 1 85 ? 13.922 -6.538 -23.875 1.00 95.88 85 CYS A C 1
ATOM 653 O O . CYS A 1 85 ? 13.993 -6.854 -22.683 1.00 95.88 85 CYS A O 1
ATOM 655 N N . ALA A 1 86 ? 13.462 -5.345 -24.266 1.00 94.25 86 ALA A N 1
ATOM 656 C CA . ALA A 1 86 ? 13.060 -4.300 -23.326 1.00 94.25 86 ALA A CA 1
ATOM 657 C C . ALA A 1 86 ? 11.953 -4.757 -22.360 1.00 94.25 86 ALA A C 1
ATOM 659 O O . ALA A 1 86 ? 12.009 -4.432 -21.180 1.00 94.25 86 ALA A O 1
ATOM 660 N N . GLU A 1 87 ? 10.982 -5.539 -22.836 1.00 94.69 87 GLU A N 1
ATOM 661 C CA . GLU A 1 87 ? 9.881 -6.054 -22.014 1.00 94.69 87 GLU A CA 1
ATOM 662 C C . GLU A 1 87 ? 10.391 -6.938 -20.866 1.00 94.69 87 GLU A C 1
ATOM 664 O O . GLU A 1 87 ? 10.068 -6.692 -19.704 1.00 94.69 87 GLU A O 1
ATOM 669 N N . THR A 1 88 ? 11.273 -7.898 -21.162 1.00 94.19 88 THR A N 1
ATOM 670 C CA . THR A 1 88 ? 11.884 -8.767 -20.145 1.00 94.19 88 THR A CA 1
ATOM 671 C C . THR A 1 88 ? 12.719 -7.971 -19.143 1.00 94.19 88 THR A C 1
ATOM 673 O O . THR A 1 88 ? 12.670 -8.237 -17.941 1.00 94.19 88 THR A O 1
ATOM 676 N N . LEU A 1 89 ? 13.478 -6.973 -19.611 1.00 94.75 89 LEU A N 1
ATOM 677 C CA . LEU A 1 89 ? 14.266 -6.107 -18.731 1.00 94.75 89 LEU A CA 1
ATOM 678 C C . LEU A 1 89 ? 13.378 -5.273 -17.805 1.00 94.75 89 LEU A C 1
ATOM 680 O O . LEU A 1 89 ? 13.692 -5.141 -16.623 1.00 94.75 89 LEU A O 1
ATOM 684 N N . LEU A 1 90 ? 12.267 -4.742 -18.317 1.00 95.81 90 LEU A N 1
ATOM 685 C CA . LEU A 1 90 ? 11.300 -3.975 -17.536 1.00 95.81 90 LEU A CA 1
ATOM 686 C C . LEU A 1 90 ? 10.588 -4.851 -16.495 1.00 95.81 90 LEU A C 1
ATOM 688 O O . LEU A 1 90 ? 10.400 -4.409 -15.361 1.00 95.81 90 LEU A O 1
ATOM 692 N N . ASP A 1 91 ? 10.252 -6.101 -16.823 1.00 93.81 91 ASP A N 1
ATOM 693 C CA . ASP A 1 91 ? 9.653 -7.038 -15.862 1.00 93.81 91 ASP A CA 1
ATOM 694 C C . ASP A 1 91 ? 10.635 -7.437 -14.743 1.00 93.81 91 ASP A C 1
ATOM 696 O O . ASP A 1 91 ? 10.308 -7.400 -13.547 1.00 93.81 91 ASP A O 1
ATOM 700 N N . ALA A 1 92 ? 11.885 -7.736 -15.113 1.00 92.50 92 ALA A N 1
ATOM 701 C CA . ALA A 1 92 ? 12.951 -8.009 -14.154 1.00 92.50 92 ALA A CA 1
ATOM 702 C C . ALA A 1 92 ? 13.218 -6.787 -13.264 1.00 92.50 92 ALA A C 1
ATOM 704 O O . ALA A 1 92 ? 13.309 -6.908 -12.040 1.00 92.50 92 ALA A O 1
ATOM 705 N N . GLN A 1 93 ? 13.264 -5.591 -13.854 1.00 93.25 93 GLN A N 1
ATOM 706 C CA . GLN A 1 93 ? 13.382 -4.338 -13.121 1.00 93.25 93 GLN A CA 1
ATOM 707 C C . GLN A 1 93 ? 12.225 -4.152 -12.134 1.00 93.25 93 GLN A C 1
ATOM 709 O O . GLN A 1 93 ? 12.478 -3.804 -10.981 1.00 93.25 93 GLN A O 1
ATOM 714 N N . ALA A 1 94 ? 10.975 -4.388 -12.541 1.00 94.69 94 ALA A N 1
ATOM 715 C CA . ALA A 1 94 ? 9.816 -4.251 -11.661 1.00 94.69 94 ALA A CA 1
ATOM 716 C C . ALA A 1 94 ? 9.932 -5.144 -10.423 1.00 94.69 94 ALA A C 1
ATOM 718 O O . ALA A 1 94 ? 9.690 -4.702 -9.297 1.00 94.69 94 ALA A O 1
ATOM 719 N N . THR A 1 95 ? 10.394 -6.378 -10.622 1.00 92.00 95 THR A N 1
ATOM 720 C CA . THR A 1 95 ? 10.665 -7.338 -9.546 1.00 92.00 95 THR A CA 1
ATOM 721 C C . THR A 1 95 ? 11.763 -6.844 -8.601 1.00 92.00 95 THR A C 1
ATOM 723 O O . THR A 1 95 ? 11.599 -6.883 -7.377 1.00 92.00 95 THR A O 1
ATOM 726 N N . LEU A 1 96 ? 12.874 -6.341 -9.146 1.00 89.12 96 LEU A N 1
ATOM 727 C CA . LEU A 1 96 ? 13.992 -5.825 -8.356 1.00 89.12 96 LEU A CA 1
ATOM 728 C C . LEU A 1 96 ? 13.588 -4.585 -7.550 1.00 89.12 96 LEU A C 1
ATOM 730 O O . LEU A 1 96 ? 13.861 -4.525 -6.355 1.00 89.12 96 LEU A O 1
ATOM 734 N N . ILE A 1 97 ? 12.876 -3.636 -8.160 1.00 91.50 97 ILE A N 1
ATOM 735 C CA . ILE A 1 97 ? 12.420 -2.404 -7.502 1.00 91.50 97 ILE A CA 1
ATOM 736 C C . ILE A 1 97 ? 11.375 -2.689 -6.426 1.00 91.50 97 ILE A C 1
ATOM 738 O O . ILE A 1 97 ? 11.477 -2.163 -5.318 1.00 91.50 97 ILE A O 1
ATOM 742 N N . ALA A 1 98 ? 10.414 -3.576 -6.688 1.00 92.00 98 ALA A N 1
ATOM 743 C CA . ALA A 1 98 ? 9.492 -4.028 -5.650 1.00 92.00 98 ALA A CA 1
ATOM 744 C C . ALA A 1 98 ? 10.242 -4.645 -4.456 1.00 92.00 98 ALA A C 1
ATOM 746 O O . ALA A 1 98 ? 9.883 -4.412 -3.304 1.00 92.00 98 ALA A O 1
ATOM 747 N N . SER A 1 99 ? 11.333 -5.368 -4.711 1.00 86.75 99 SER A N 1
ATOM 748 C CA . SER A 1 99 ? 12.130 -6.014 -3.664 1.00 86.75 99 SER A CA 1
ATOM 749 C C . SER A 1 99 ? 12.936 -5.041 -2.790 1.00 86.75 99 SER A C 1
ATOM 751 O O . SER A 1 99 ? 13.347 -5.428 -1.693 1.00 86.75 99 SER A O 1
ATOM 753 N N . THR A 1 100 ? 13.164 -3.795 -3.225 1.00 86.94 100 THR A N 1
ATOM 754 C CA . THR A 1 100 ? 13.922 -2.790 -2.452 1.00 86.94 100 THR A CA 1
ATOM 755 C C . THR A 1 100 ? 13.046 -1.834 -1.635 1.00 86.94 100 THR A C 1
ATOM 757 O O . THR A 1 100 ? 13.563 -1.132 -0.764 1.00 86.94 100 THR A O 1
ATOM 760 N N . LEU A 1 101 ? 11.731 -1.803 -1.877 1.00 90.44 101 LEU A N 1
ATOM 761 C CA . LEU A 1 101 ? 10.802 -0.857 -1.253 1.00 90.44 101 LEU A CA 1
ATOM 762 C C . LEU A 1 101 ? 10.418 -1.275 0.173 1.00 90.44 101 LEU A C 1
ATOM 764 O O . LEU A 1 101 ? 9.677 -2.231 0.342 1.00 90.44 101 LEU A O 1
ATOM 768 N N . ASP A 1 102 ? 10.823 -0.553 1.213 1.00 91.06 102 ASP A N 1
ATOM 769 C CA . ASP A 1 102 ? 10.350 -0.744 2.592 1.00 91.06 102 ASP A CA 1
ATOM 770 C C . ASP A 1 102 ? 9.753 0.537 3.198 1.00 91.06 102 ASP A C 1
ATOM 772 O O . ASP A 1 102 ? 10.446 1.440 3.689 1.00 91.06 102 ASP A O 1
ATOM 776 N N . LEU A 1 103 ? 8.423 0.566 3.250 1.00 93.44 103 LEU A N 1
ATOM 777 C CA . LEU A 1 103 ? 7.642 1.653 3.832 1.00 93.44 103 LEU A CA 1
ATOM 778 C C . LEU A 1 103 ? 7.090 1.304 5.217 1.00 93.44 103 LEU A C 1
ATOM 780 O O . LEU A 1 103 ? 6.300 2.072 5.761 1.00 93.44 103 LEU A O 1
ATOM 784 N N . SER A 1 104 ? 7.524 0.197 5.828 1.00 92.75 104 SER A N 1
ATOM 785 C CA . SER A 1 104 ? 7.113 -0.151 7.186 1.00 92.75 104 SER A CA 1
ATOM 786 C C . SER A 1 104 ? 7.653 0.858 8.205 1.00 92.75 104 SER A C 1
ATOM 788 O O . SER A 1 104 ? 8.755 1.413 8.073 1.00 92.75 104 SER A O 1
ATOM 790 N N . HIS A 1 105 ? 6.828 1.159 9.206 1.00 92.81 105 HIS A N 1
ATOM 791 C CA . HIS A 1 105 ? 7.147 2.091 10.285 1.00 92.81 105 HIS A CA 1
ATOM 792 C C . HIS A 1 105 ? 6.232 1.910 11.501 1.00 92.81 105 HIS A C 1
ATOM 794 O O . HIS A 1 105 ? 5.092 1.447 11.399 1.00 92.81 105 HIS A O 1
ATOM 800 N N . SER A 1 106 ? 6.739 2.286 12.676 1.00 88.44 106 SER A N 1
ATOM 801 C CA . SER A 1 106 ? 6.101 2.032 13.972 1.00 88.44 106 SER A CA 1
ATOM 802 C C . SER A 1 106 ? 5.648 3.289 14.724 1.00 88.44 106 SER A C 1
ATOM 804 O O . SER A 1 106 ? 5.167 3.161 15.849 1.00 88.44 106 SER A O 1
ATOM 806 N N . GLY A 1 107 ? 5.777 4.487 14.141 1.00 88.31 107 GLY A N 1
ATOM 807 C CA . GLY A 1 107 ? 5.527 5.736 14.863 1.00 88.31 107 GLY A CA 1
ATOM 808 C C . GLY A 1 107 ? 5.224 6.942 13.978 1.00 88.31 107 GLY A C 1
ATOM 809 O O . GLY A 1 107 ? 4.826 6.818 12.827 1.00 88.31 107 GLY A O 1
ATOM 810 N N . THR A 1 108 ? 5.398 8.137 14.542 1.00 90.00 108 THR A N 1
ATOM 811 C CA . THR A 1 108 ? 4.974 9.417 13.938 1.00 90.00 108 THR A CA 1
ATOM 812 C C . THR A 1 108 ? 6.125 10.405 13.735 1.00 90.00 108 THR A C 1
ATOM 814 O O . THR A 1 108 ? 5.909 11.604 13.548 1.00 90.00 108 THR A O 1
ATOM 817 N N . THR A 1 109 ? 7.370 9.921 13.758 1.00 94.69 109 THR A N 1
ATOM 818 C CA . THR A 1 109 ? 8.545 10.759 13.484 1.00 94.69 109 THR A CA 1
ATOM 819 C C . THR A 1 109 ? 8.484 11.333 12.059 1.00 94.69 109 THR A C 1
ATOM 821 O O . THR A 1 109 ? 7.763 10.795 11.212 1.00 94.69 109 THR A O 1
ATOM 824 N N . PRO A 1 110 ? 9.237 12.404 11.736 1.00 94.62 110 PRO A N 1
ATOM 825 C CA . PRO A 1 110 ? 9.230 12.981 10.389 1.00 94.62 110 PRO A CA 1
ATOM 826 C C . PRO A 1 110 ? 9.482 11.956 9.274 1.00 94.62 110 PRO A C 1
ATOM 828 O O . PRO A 1 110 ? 8.792 11.984 8.260 1.00 94.62 110 PRO A O 1
ATOM 831 N N . ILE A 1 111 ? 10.391 10.997 9.492 1.00 90.94 111 ILE A N 1
ATOM 832 C CA . ILE A 1 111 ? 10.660 9.932 8.517 1.00 90.94 111 ILE A CA 1
ATOM 833 C C . ILE A 1 111 ? 9.492 8.942 8.388 1.00 90.94 111 ILE A C 1
ATOM 835 O O . ILE A 1 111 ? 9.198 8.501 7.283 1.00 90.94 111 ILE A O 1
ATOM 839 N N . CYS A 1 112 ? 8.780 8.636 9.482 1.00 94.62 112 CYS A N 1
ATOM 840 C CA . CYS A 1 112 ? 7.597 7.769 9.443 1.00 94.62 112 CYS A CA 1
ATOM 841 C C . CYS A 1 112 ? 6.443 8.439 8.690 1.00 94.62 112 CYS A C 1
ATOM 843 O O . CYS A 1 112 ? 5.817 7.807 7.846 1.00 94.62 112 CYS A O 1
ATOM 845 N N . ARG A 1 113 ? 6.207 9.739 8.928 1.00 95.06 113 ARG A N 1
ATOM 846 C CA . ARG A 1 113 ? 5.217 10.516 8.161 1.00 95.06 113 ARG A CA 1
ATOM 847 C C . ARG A 1 113 ? 5.555 10.533 6.677 1.00 95.06 113 ARG A C 1
ATOM 849 O O . ARG A 1 113 ? 4.684 10.308 5.851 1.00 95.06 113 ARG A O 1
ATOM 856 N N . ARG A 1 114 ? 6.833 10.694 6.339 1.00 94.31 114 ARG A N 1
ATOM 857 C CA . ARG A 1 114 ? 7.252 10.678 4.941 1.00 94.31 114 ARG A CA 1
ATOM 858 C C . ARG A 1 114 ? 7.115 9.296 4.290 1.00 94.31 114 ARG A C 1
ATOM 860 O O . ARG A 1 114 ? 6.678 9.220 3.149 1.00 94.31 114 ARG A O 1
ATOM 867 N N . LYS A 1 115 ? 7.412 8.204 5.011 1.00 94.56 115 LYS A N 1
ATOM 868 C CA . LYS A 1 115 ? 7.095 6.833 4.559 1.00 94.56 115 LYS A CA 1
ATOM 869 C C . LYS A 1 115 ? 5.591 6.656 4.324 1.00 94.56 115 LYS A C 1
ATOM 871 O O . LYS A 1 115 ? 5.208 6.057 3.326 1.00 94.56 115 LYS A O 1
ATOM 876 N N . GLN A 1 116 ? 4.759 7.203 5.210 1.00 96.06 116 GLN A N 1
ATOM 877 C CA . GLN A 1 116 ? 3.304 7.168 5.080 1.00 96.06 116 GLN A CA 1
ATOM 878 C C . GLN A 1 116 ? 2.822 7.894 3.816 1.00 96.06 116 GLN A C 1
ATOM 880 O O . GLN A 1 116 ? 2.087 7.304 3.037 1.00 96.06 116 GLN A O 1
ATOM 885 N N . GLU A 1 117 ? 3.297 9.114 3.558 1.00 95.88 117 GLU A N 1
ATOM 886 C CA . GLU A 1 117 ? 2.939 9.884 2.353 1.00 95.88 117 GLU A CA 1
ATOM 887 C C . GLU A 1 117 ? 3.303 9.146 1.054 1.00 95.88 117 GLU A C 1
ATOM 889 O O . GLU A 1 117 ? 2.534 9.130 0.090 1.00 95.88 117 GLU A O 1
ATOM 894 N N . VAL A 1 118 ? 4.486 8.520 1.021 1.00 95.44 118 VAL A N 1
ATOM 895 C CA . VAL A 1 118 ? 4.924 7.706 -0.121 1.00 95.44 118 VAL A CA 1
ATOM 896 C C . VAL A 1 118 ? 4.035 6.469 -0.272 1.00 95.44 118 VAL A C 1
ATOM 898 O O . VAL A 1 118 ? 3.630 6.153 -1.390 1.00 95.44 118 VAL A O 1
ATOM 901 N N . ALA A 1 119 ? 3.684 5.799 0.831 1.00 96.25 119 ALA A N 1
ATOM 902 C CA . ALA A 1 119 ? 2.773 4.657 0.809 1.00 96.25 119 ALA A CA 1
ATOM 903 C C . ALA A 1 119 ? 1.386 5.046 0.286 1.00 96.25 119 ALA A C 1
ATOM 905 O O . ALA A 1 119 ? 0.860 4.344 -0.570 1.00 96.25 119 ALA A O 1
ATOM 906 N N . ASP A 1 120 ? 0.836 6.175 0.740 1.00 96.88 120 ASP A N 1
ATOM 907 C CA . ASP A 1 120 ? -0.449 6.709 0.279 1.00 96.88 120 ASP A CA 1
ATOM 908 C C . ASP A 1 120 ? -0.423 6.950 -1.233 1.00 96.88 120 ASP A C 1
ATOM 910 O O . ASP A 1 120 ? -1.245 6.395 -1.966 1.00 96.88 120 ASP A O 1
ATOM 914 N N . SER A 1 121 ? 0.607 7.653 -1.708 1.00 95.69 121 SER A N 1
ATOM 915 C CA . SER A 1 121 ? 0.792 7.968 -3.128 1.00 95.69 121 SER A CA 1
ATOM 916 C C . SER A 1 121 ? 0.890 6.707 -3.993 1.00 95.69 121 SER A C 1
ATOM 918 O O . SER A 1 121 ? 0.249 6.614 -5.040 1.00 95.69 121 SER A O 1
ATOM 920 N N . LEU A 1 122 ? 1.660 5.709 -3.545 1.00 96.38 122 LEU A N 1
ATOM 921 C CA . LEU A 1 122 ? 1.820 4.450 -4.268 1.00 96.38 122 LEU A CA 1
ATOM 922 C C . LEU A 1 122 ? 0.555 3.600 -4.247 1.00 96.38 122 LEU A C 1
ATOM 924 O O . LEU A 1 122 ? 0.181 3.079 -5.292 1.00 96.38 122 LEU A O 1
ATOM 928 N N . THR A 1 123 ? -0.133 3.476 -3.109 1.00 96.56 123 THR A N 1
ATOM 929 C CA . THR A 1 123 ? -1.383 2.703 -3.063 1.00 96.56 123 THR A CA 1
ATOM 930 C C . THR A 1 123 ? -2.464 3.289 -3.952 1.00 96.56 123 THR A C 1
ATOM 932 O O . THR A 1 123 ? -3.151 2.526 -4.623 1.00 96.56 123 THR A O 1
ATOM 935 N N . THR A 1 124 ? -2.586 4.618 -4.015 1.00 95.19 124 THR A N 1
ATOM 936 C CA . THR A 1 124 ? -3.523 5.272 -4.929 1.00 95.19 124 THR A CA 1
ATOM 937 C C . THR A 1 124 ? -3.089 5.068 -6.382 1.00 95.19 124 THR A C 1
ATOM 939 O O . THR A 1 124 ? -3.907 4.681 -7.210 1.00 95.19 124 THR A O 1
ATOM 942 N N . ARG A 1 125 ? -1.800 5.238 -6.717 1.00 94.94 125 ARG A N 1
ATOM 943 C CA . ARG A 1 125 ? -1.314 5.038 -8.097 1.00 94.94 125 ARG A CA 1
ATOM 944 C C . ARG A 1 125 ? -1.483 3.599 -8.593 1.00 94.94 125 ARG A C 1
ATOM 946 O O . ARG A 1 125 ? -1.799 3.405 -9.763 1.00 94.94 125 ARG A O 1
ATOM 953 N N . LEU A 1 126 ? -1.254 2.622 -7.718 1.00 95.75 126 LEU A N 1
ATOM 954 C CA . LEU A 1 126 ? -1.324 1.185 -8.004 1.00 95.75 126 LEU A CA 1
ATOM 955 C C . LEU A 1 126 ? -2.715 0.582 -7.746 1.00 95.75 126 LEU A C 1
ATOM 957 O O . LEU A 1 126 ? -2.885 -0.626 -7.918 1.00 95.75 126 LEU A O 1
ATOM 961 N N . GLN A 1 127 ? -3.681 1.402 -7.309 1.00 95.88 127 GLN A N 1
ATOM 962 C CA . GLN A 1 127 ? -5.050 0.991 -6.976 1.00 95.88 127 GLN A CA 1
ATOM 963 C C . GLN A 1 127 ? -5.074 -0.230 -6.037 1.00 95.88 127 GLN A C 1
ATOM 965 O O . GLN A 1 127 ? -5.738 -1.239 -6.279 1.00 95.88 127 GLN A O 1
ATOM 970 N N . VAL A 1 128 ? -4.284 -0.156 -4.960 1.00 95.81 128 VAL A N 1
ATOM 971 C CA . VAL A 1 128 ? -4.132 -1.252 -3.995 1.00 95.81 128 VAL A CA 1
ATOM 972 C C . VAL A 1 128 ? -5.325 -1.267 -3.053 1.00 95.81 128 VAL A C 1
ATOM 974 O O . VAL A 1 128 ? -5.418 -0.448 -2.139 1.00 95.81 128 VAL A O 1
ATOM 977 N N . ASP A 1 129 ? -6.217 -2.230 -3.240 1.00 95.75 129 ASP A N 1
ATOM 978 C CA . ASP A 1 129 ? -7.306 -2.497 -2.307 1.00 95.75 129 ASP A CA 1
ATOM 979 C C . ASP A 1 129 ? -6.798 -3.305 -1.105 1.00 95.75 129 ASP A C 1
ATOM 981 O O . ASP A 1 129 ? -6.605 -4.522 -1.168 1.00 95.75 129 ASP A O 1
ATOM 985 N N . MET A 1 130 ? -6.575 -2.608 0.009 1.00 95.75 130 MET A N 1
ATOM 986 C CA . MET A 1 130 ? -6.026 -3.192 1.231 1.00 95.75 130 MET A CA 1
ATOM 987 C C . MET A 1 130 ? -6.984 -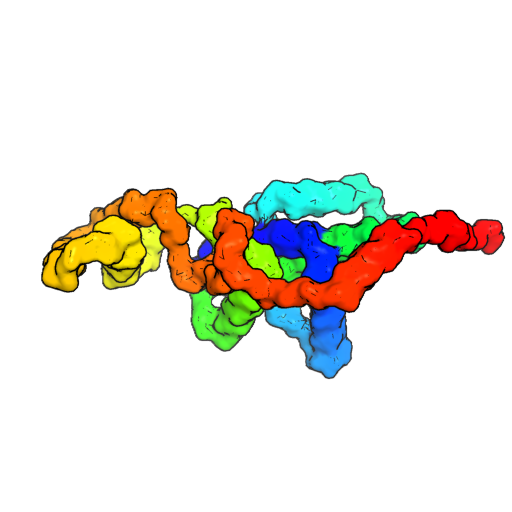4.145 1.957 1.00 95.75 130 MET A C 1
ATOM 989 O O . MET A 1 130 ? -6.512 -4.930 2.779 1.00 95.75 130 MET A O 1
ATOM 993 N N . THR A 1 131 ? -8.280 -4.164 1.620 1.00 94.88 131 THR A N 1
ATOM 994 C CA . THR A 1 131 ? -9.243 -5.124 2.196 1.00 94.88 131 THR A CA 1
ATOM 995 C C . THR A 1 131 ? -8.919 -6.569 1.803 1.00 94.88 131 THR A C 1
ATOM 997 O O . THR A 1 131 ? -9.259 -7.505 2.522 1.00 94.88 131 THR A O 1
ATOM 1000 N N . LYS A 1 132 ? -8.176 -6.755 0.703 1.00 93.75 132 LYS A N 1
ATOM 1001 C CA . LYS A 1 132 ? -7.698 -8.059 0.216 1.00 93.75 132 LYS A CA 1
ATOM 1002 C C . LYS A 1 132 ? -6.445 -8.561 0.935 1.00 93.75 132 LYS A C 1
ATOM 1004 O O . LYS A 1 132 ? -6.109 -9.735 0.824 1.00 93.75 132 LYS A O 1
ATOM 1009 N N . TYR A 1 133 ? -5.736 -7.679 1.640 1.00 93.25 133 TYR A N 1
ATOM 1010 C CA . TYR A 1 133 ? -4.407 -7.959 2.199 1.00 93.25 133 TYR A CA 1
ATOM 1011 C C . TYR A 1 133 ? -4.350 -7.874 3.725 1.00 93.25 133 TYR A C 1
ATOM 1013 O O . TYR A 1 133 ? -3.316 -8.192 4.319 1.00 93.25 133 TYR A O 1
ATOM 1021 N N . TRP A 1 134 ? -5.424 -7.427 4.373 1.00 94.94 134 TRP A N 1
ATOM 1022 C CA . TRP A 1 134 ? -5.486 -7.315 5.822 1.00 94.94 134 TRP A CA 1
ATOM 1023 C C . TRP A 1 134 ? -6.916 -7.476 6.336 1.00 94.94 134 TRP A C 1
ATOM 1025 O O . TRP A 1 134 ? -7.858 -6.971 5.731 1.00 94.94 134 TRP A O 1
ATOM 1035 N N . SER A 1 135 ? -7.061 -8.132 7.487 1.00 93.62 135 SER A N 1
ATOM 1036 C CA . SER A 1 135 ? -8.336 -8.314 8.179 1.00 93.62 135 SER A CA 1
ATOM 1037 C C . SER A 1 135 ? -8.227 -7.951 9.666 1.00 93.62 135 SER A C 1
ATOM 1039 O O . SER A 1 135 ? -7.168 -8.134 10.280 1.00 93.62 135 SER A O 1
ATOM 1041 N N . PRO A 1 136 ? -9.309 -7.418 10.265 1.00 94.56 136 PRO A N 1
ATOM 1042 C CA . PRO A 1 136 ? -9.335 -7.077 11.681 1.00 94.56 136 PRO A CA 1
ATOM 1043 C C . PRO A 1 136 ? -9.240 -8.332 12.553 1.00 94.56 136 PRO A C 1
ATOM 1045 O O . PRO A 1 136 ? -9.950 -9.308 12.339 1.00 94.56 136 PRO A O 1
ATOM 1048 N N . THR A 1 137 ? -8.386 -8.294 13.579 1.00 94.75 137 THR A N 1
ATOM 1049 C CA . THR A 1 137 ? -8.227 -9.394 14.543 1.00 94.75 137 THR A CA 1
ATOM 1050 C C . THR A 1 137 ? -8.340 -8.896 15.977 1.00 94.75 137 THR A C 1
ATOM 1052 O O . THR A 1 137 ? -8.042 -7.737 16.283 1.00 94.75 137 THR A O 1
ATOM 1055 N N . THR A 1 138 ? -8.728 -9.786 16.890 1.00 96.25 138 THR A N 1
ATOM 1056 C CA . THR A 1 138 ? -8.785 -9.474 18.326 1.00 96.25 138 THR A CA 1
ATOM 1057 C C . THR A 1 138 ? -7.428 -8.991 18.846 1.00 96.25 138 THR A C 1
ATOM 1059 O O . THR A 1 138 ? -7.370 -8.002 19.575 1.00 96.25 138 THR A O 1
ATOM 1062 N N . ASP A 1 139 ? -6.330 -9.623 18.421 1.00 94.50 139 ASP A N 1
ATOM 1063 C CA . ASP A 1 139 ? -4.967 -9.255 18.827 1.00 94.50 139 ASP A CA 1
ATOM 1064 C C . ASP A 1 139 ? -4.591 -7.835 18.392 1.00 94.50 139 ASP A C 1
ATOM 1066 O O . ASP A 1 139 ? -3.970 -7.090 19.155 1.00 94.50 139 ASP A O 1
ATOM 1070 N N . PHE A 1 140 ? -5.022 -7.419 17.196 1.00 94.31 140 PHE A N 1
ATOM 1071 C CA . PHE A 1 140 ? -4.842 -6.047 16.735 1.00 94.31 140 PHE A CA 1
ATOM 1072 C C . PHE A 1 140 ? -5.544 -5.048 17.667 1.00 94.31 140 PHE A C 1
ATOM 1074 O O . PHE A 1 140 ? -4.906 -4.110 18.157 1.00 94.31 140 PHE A O 1
ATOM 1081 N N . PHE A 1 141 ? -6.828 -5.266 17.968 1.00 95.75 141 PHE A N 1
ATOM 1082 C CA . PHE A 1 141 ? -7.590 -4.378 18.852 1.00 95.75 141 PHE A CA 1
ATOM 1083 C C . PHE A 1 141 ? -7.063 -4.386 20.288 1.00 95.75 141 PHE A C 1
ATOM 1085 O O . PHE A 1 141 ? -7.055 -3.346 20.949 1.00 95.75 141 PHE A O 1
ATOM 1092 N N . MET A 1 142 ? -6.533 -5.513 20.768 1.00 96.19 142 MET A N 1
ATOM 1093 C CA . MET A 1 142 ? -5.886 -5.585 22.079 1.00 96.19 142 MET A CA 1
ATOM 1094 C C . MET A 1 142 ? -4.656 -4.673 22.194 1.00 96.19 142 MET A C 1
ATOM 1096 O O . MET A 1 142 ? -4.323 -4.247 23.306 1.00 96.19 142 MET A O 1
ATOM 1100 N N . GLY A 1 143 ? -4.035 -4.290 21.076 1.00 92.25 143 GLY A N 1
ATOM 1101 C CA . GLY A 1 143 ? -2.972 -3.284 21.023 1.00 92.25 143 GLY A CA 1
ATOM 1102 C C . GLY A 1 143 ? -3.442 -1.824 21.127 1.00 92.25 143 GLY A C 1
ATOM 1103 O O . GLY A 1 143 ? -2.616 -0.947 21.371 1.00 92.25 143 GLY A O 1
ATOM 1104 N N . LEU A 1 144 ? -4.740 -1.539 20.975 1.00 93.88 144 LEU A N 1
ATOM 1105 C CA . LEU A 1 144 ? -5.301 -0.180 20.952 1.00 93.88 144 LEU A CA 1
ATOM 1106 C C . LEU A 1 144 ? -5.832 0.272 22.322 1.00 93.88 144 LEU A C 1
ATOM 1108 O O . LEU A 1 144 ? -5.929 -0.505 23.271 1.00 93.88 144 LEU A O 1
ATOM 1112 N N . THR A 1 145 ? -6.172 1.552 22.462 1.00 95.00 145 THR A N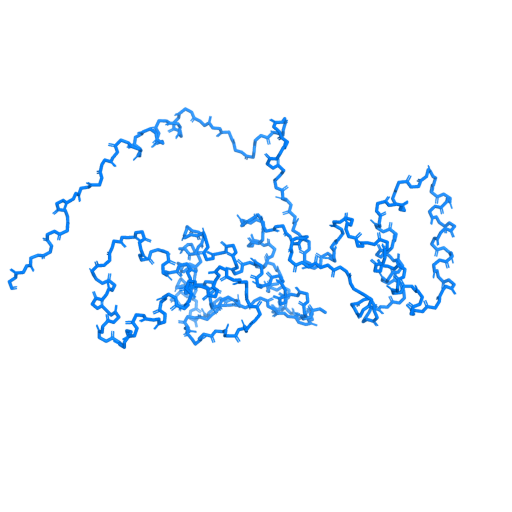 1
ATOM 1113 C CA . THR A 1 145 ? -6.891 2.065 23.643 1.00 95.00 145 THR A CA 1
ATOM 1114 C C . THR A 1 145 ? -8.383 1.715 23.582 1.00 95.00 145 THR A C 1
ATOM 1116 O O . THR A 1 145 ? -8.925 1.512 22.502 1.00 95.00 145 THR A O 1
ATOM 1119 N N . LYS A 1 146 ? -9.084 1.682 24.729 1.00 96.31 146 LYS A N 1
ATOM 1120 C CA . LYS A 1 146 ? -10.542 1.424 24.756 1.00 96.31 146 LYS A CA 1
ATOM 1121 C C . LYS A 1 146 ? -11.332 2.394 23.869 1.00 96.31 146 LYS A C 1
ATOM 1123 O O . LYS A 1 146 ? -12.266 1.957 23.211 1.00 96.31 146 LYS A O 1
ATOM 1128 N N . ALA A 1 147 ? -10.938 3.670 23.854 1.00 95.06 147 ALA A N 1
ATOM 1129 C CA . ALA A 1 147 ? -11.558 4.693 23.015 1.00 95.06 147 ALA A CA 1
ATOM 1130 C C . ALA A 1 147 ? -11.394 4.358 21.526 1.00 95.06 147 ALA A C 1
ATOM 1132 O O . ALA A 1 147 ? -12.386 4.219 20.834 1.00 95.06 147 ALA A O 1
ATOM 1133 N N . GLN A 1 148 ? -10.168 4.067 21.079 1.00 94.75 148 GLN A N 1
ATOM 1134 C CA . GLN A 1 148 ? -9.905 3.693 19.683 1.00 94.75 148 GLN A CA 1
ATOM 1135 C C . GLN A 1 148 ? -10.655 2.431 19.232 1.00 94.75 148 GLN A C 1
ATOM 1137 O O . GLN A 1 148 ? -11.048 2.337 18.075 1.00 94.75 148 GLN A O 1
ATOM 1142 N N . ILE A 1 149 ? -10.841 1.448 20.121 1.00 96.56 149 ILE A N 1
ATOM 1143 C CA . ILE A 1 149 ? -11.637 0.254 19.797 1.00 96.56 149 ILE A CA 1
ATOM 1144 C C . ILE A 1 149 ? -13.117 0.630 19.654 1.00 96.56 149 ILE A C 1
ATOM 1146 O O . ILE A 1 149 ? -13.773 0.165 18.728 1.00 96.56 149 ILE A O 1
ATOM 1150 N N . ALA A 1 150 ? -13.643 1.470 20.552 1.00 95.56 150 ALA A N 1
ATOM 1151 C CA . ALA A 1 150 ? -15.018 1.947 20.461 1.00 95.56 150 ALA A CA 1
ATOM 1152 C C . ALA A 1 150 ? -15.242 2.759 19.177 1.00 95.56 150 ALA A C 1
ATOM 1154 O O . ALA A 1 150 ? -16.198 2.472 18.467 1.00 95.56 150 ALA A O 1
ATOM 1155 N N . ASP A 1 151 ? -14.332 3.676 18.838 1.00 95.00 151 ASP A N 1
ATOM 1156 C CA . ASP A 1 151 ? -14.375 4.463 17.600 1.00 95.00 151 ASP A CA 1
ATOM 1157 C C . ASP A 1 151 ? -14.424 3.547 16.365 1.00 95.00 151 ASP A C 1
ATOM 1159 O O . ASP A 1 151 ? -15.297 3.701 15.517 1.00 95.00 151 ASP A O 1
ATOM 1163 N N . ALA A 1 152 ? -13.573 2.515 16.315 1.00 95.50 152 ALA A N 1
ATOM 1164 C CA . ALA A 1 152 ? -13.583 1.538 15.225 1.00 95.50 152 ALA A CA 1
ATOM 1165 C C . ALA A 1 152 ? -14.919 0.778 15.121 1.00 95.50 152 ALA A C 1
ATOM 1167 O O . ALA A 1 152 ? -15.438 0.581 14.026 1.00 95.50 152 ALA A O 1
ATOM 1168 N N . ILE A 1 153 ? -15.520 0.373 16.248 1.00 95.25 153 ILE A N 1
ATOM 1169 C CA . ILE A 1 153 ? -16.852 -0.258 16.246 1.00 95.25 153 ILE A CA 1
ATOM 1170 C C . ILE A 1 153 ? -17.910 0.726 15.725 1.00 95.25 153 ILE A C 1
ATOM 1172 O O . ILE A 1 153 ? -18.813 0.324 14.988 1.00 95.25 153 ILE A O 1
ATOM 1176 N N . MET A 1 154 ? -17.810 2.007 16.086 1.00 94.25 154 MET A N 1
ATOM 1177 C CA . MET A 1 154 ? -18.744 3.044 15.639 1.00 94.25 154 MET A CA 1
ATOM 1178 C C . MET A 1 154 ? -18.670 3.311 14.129 1.00 94.25 154 MET A C 1
ATOM 1180 O O . MET A 1 154 ? -19.663 3.746 13.549 1.00 94.25 154 MET A O 1
ATOM 1184 N N . GLU A 1 155 ? -17.535 3.016 13.494 1.00 91.94 155 GLU A N 1
ATOM 1185 C CA . GLU A 1 155 ? -17.346 3.077 12.039 1.00 91.94 155 GLU A CA 1
ATOM 1186 C C . GLU A 1 155 ? -17.905 1.850 11.297 1.00 91.94 155 GLU A C 1
ATOM 1188 O O . GLU A 1 155 ? -17.961 1.855 10.067 1.00 91.94 155 GLU A O 1
ATOM 1193 N N . SER A 1 156 ? -18.338 0.800 12.007 1.00 90.88 156 SER A N 1
ATOM 1194 C CA . SER A 1 156 ? -18.913 -0.384 11.359 1.00 90.88 156 SER A CA 1
ATOM 1195 C C . SER A 1 156 ? -20.199 -0.037 10.592 1.00 90.88 156 SER A C 1
ATOM 1197 O O . SER A 1 156 ? -21.019 0.738 11.102 1.00 90.88 156 SER A O 1
ATOM 1199 N N . PRO A 1 157 ? -20.448 -0.648 9.415 1.00 84.81 157 PRO A N 1
ATOM 1200 C CA . PRO A 1 157 ? -21.673 -0.408 8.648 1.00 84.81 157 PRO A CA 1
ATOM 1201 C C . PRO A 1 157 ? -22.943 -0.586 9.490 1.00 84.81 157 PRO A C 1
ATOM 1203 O O . PRO A 1 157 ? -23.817 0.276 9.484 1.00 84.81 157 PRO A O 1
ATOM 1206 N N . ALA A 1 158 ? -22.982 -1.624 10.332 1.00 83.19 158 ALA A N 1
ATOM 1207 C CA . ALA A 1 158 ? -24.107 -1.908 11.222 1.00 83.19 158 ALA A CA 1
ATOM 1208 C C . ALA A 1 158 ? -24.427 -0.769 12.212 1.00 83.19 158 ALA A C 1
ATOM 1210 O O . ALA A 1 158 ? -25.580 -0.602 12.608 1.00 83.19 158 ALA A O 1
ATOM 1211 N N . VAL A 1 159 ? -23.423 0.011 12.631 1.00 85.31 159 VAL A N 1
ATOM 1212 C CA . VAL A 1 159 ? -23.603 1.148 13.548 1.00 85.31 159 VAL A CA 1
ATOM 1213 C C . VAL A 1 159 ? -23.863 2.446 12.785 1.00 85.31 159 VAL A C 1
ATOM 1215 O O . VAL A 1 159 ? -24.674 3.267 13.225 1.00 85.31 159 VAL A O 1
ATOM 1218 N N . VAL A 1 160 ? -23.220 2.633 11.631 1.00 85.88 160 VAL A N 1
ATOM 1219 C CA . VAL A 1 160 ? -23.437 3.793 10.752 1.00 85.88 160 VAL A CA 1
ATOM 1220 C C . VAL A 1 160 ? -24.874 3.823 10.222 1.00 85.88 160 VAL A C 1
ATOM 1222 O O . VAL A 1 160 ? -25.480 4.896 10.170 1.00 85.88 160 VAL A O 1
ATOM 1225 N N . GLU A 1 161 ? -25.445 2.657 9.919 1.00 85.62 161 GLU A N 1
ATOM 1226 C CA . GLU A 1 161 ? -26.816 2.477 9.424 1.00 85.62 161 GLU A CA 1
ATOM 1227 C C . GLU A 1 161 ? -27.901 2.621 10.508 1.00 85.62 161 GLU A C 1
ATOM 1229 O O . GLU A 1 161 ? -29.095 2.545 10.206 1.00 85.62 161 GLU A O 1
ATOM 1234 N N . LEU A 1 162 ? -27.536 2.866 11.776 1.00 85.88 162 LEU A N 1
ATOM 1235 C CA . LEU A 1 162 ? -28.526 3.025 12.842 1.00 85.88 162 LEU A CA 1
ATOM 1236 C C . LEU A 1 162 ? -29.460 4.232 12.596 1.00 85.88 162 LEU A C 1
ATOM 1238 O O . LEU A 1 162 ? -28.983 5.330 12.270 1.00 85.88 162 LEU A O 1
ATOM 1242 N N . PRO A 1 163 ? -30.780 4.087 12.853 1.00 80.12 163 PRO A N 1
ATOM 1243 C CA . PRO A 1 163 ? -31.795 5.039 12.394 1.00 80.12 163 PRO A CA 1
ATOM 1244 C C . PRO A 1 163 ? -31.672 6.446 12.985 1.00 80.12 163 PRO A C 1
ATOM 1246 O O . PRO A 1 163 ? -32.052 7.422 12.340 1.00 80.12 163 PRO A O 1
ATOM 1249 N N . SER A 1 164 ? -31.185 6.576 14.226 1.00 88.31 164 SER A N 1
ATOM 1250 C CA . SER A 1 164 ? -31.110 7.868 14.908 1.00 88.31 164 SER A CA 1
ATOM 1251 C C . SER A 1 164 ? -29.751 8.136 15.553 1.00 88.31 164 SER A C 1
ATOM 1253 O O . SER A 1 164 ? -29.059 7.242 16.042 1.00 88.31 164 SER A O 1
ATOM 1255 N N . ALA A 1 165 ? -29.384 9.419 15.624 1.00 86.94 165 ALA A N 1
ATOM 1256 C CA . ALA A 1 165 ? -28.198 9.870 16.354 1.00 86.94 165 ALA A CA 1
ATOM 1257 C C . ALA A 1 165 ? -28.278 9.546 17.860 1.00 86.94 165 ALA A C 1
ATOM 1259 O O . ALA A 1 165 ? -27.253 9.381 18.520 1.00 86.94 165 ALA A O 1
ATOM 1260 N N . LYS A 1 166 ? -29.497 9.431 18.408 1.00 88.88 166 LYS A N 1
ATOM 1261 C CA . LYS A 1 166 ? -29.722 9.039 19.802 1.00 88.88 166 LYS A CA 1
ATOM 1262 C C . LYS A 1 166 ? -29.356 7.572 20.028 1.00 88.88 166 LYS A C 1
ATOM 1264 O O . LYS A 1 166 ? -28.740 7.275 21.048 1.00 88.88 166 LYS A O 1
ATOM 1269 N N . ASP A 1 167 ? -29.676 6.695 19.078 1.00 87.94 167 ASP A N 1
ATOM 1270 C CA . ASP A 1 167 ? -29.344 5.268 19.155 1.00 87.94 167 ASP A CA 1
ATOM 1271 C C . ASP A 1 167 ? -27.836 5.051 19.035 1.00 87.94 167 ASP A C 1
ATOM 1273 O O . ASP A 1 167 ? -27.258 4.330 19.845 1.00 87.94 167 ASP A O 1
ATOM 1277 N N . ARG A 1 168 ? -27.173 5.771 18.117 1.00 88.19 168 ARG A N 1
ATOM 1278 C CA . ARG A 1 168 ? -25.704 5.777 18.012 1.00 88.19 168 ARG A CA 1
ATOM 1279 C C . ARG A 1 168 ? -25.038 6.217 19.315 1.00 88.19 168 ARG A C 1
ATOM 1281 O O . ARG A 1 168 ? -24.151 5.532 19.812 1.00 88.19 168 ARG A O 1
ATOM 1288 N N . LYS A 1 169 ? -25.512 7.308 19.922 1.00 88.81 169 LYS A N 1
ATOM 1289 C CA . LYS A 1 169 ? -24.968 7.804 21.195 1.00 88.81 169 LYS A CA 1
ATOM 1290 C C . LYS A 1 169 ? -25.248 6.860 22.369 1.00 88.81 169 LYS A C 1
ATOM 1292 O O . LYS A 1 169 ? -24.408 6.704 23.249 1.00 88.81 169 LYS A O 1
ATOM 1297 N N . ALA A 1 170 ? -26.419 6.224 22.404 1.00 90.94 170 ALA A N 1
ATOM 1298 C CA . ALA A 1 170 ? -26.722 5.207 23.409 1.00 90.94 170 ALA A CA 1
ATOM 1299 C C . ALA A 1 170 ? -25.793 3.991 23.265 1.00 90.94 170 ALA A C 1
ATOM 1301 O O . ALA A 1 170 ? -25.295 3.480 24.267 1.00 90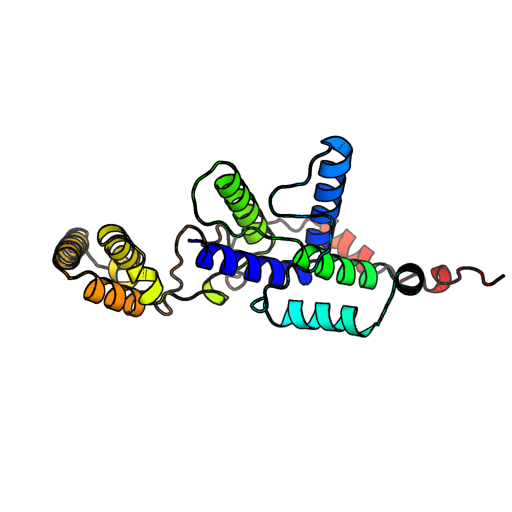.94 170 ALA A O 1
ATOM 1302 N N . PHE A 1 171 ? -25.514 3.572 22.029 1.00 91.88 171 PHE A N 1
ATOM 1303 C CA . PHE A 1 171 ? -24.582 2.490 21.736 1.00 91.88 171 PHE A CA 1
ATOM 1304 C C . PHE A 1 171 ? -23.143 2.838 22.142 1.00 91.88 171 PHE A C 1
ATOM 1306 O O . PHE A 1 171 ? -22.496 2.047 22.823 1.00 91.88 171 PHE A O 1
ATOM 1313 N N . GLU A 1 172 ? -22.679 4.053 21.852 1.00 91.56 172 GLU A N 1
ATOM 1314 C CA . GLU A 1 172 ? -21.371 4.562 22.290 1.00 91.56 172 GLU A CA 1
ATOM 1315 C C . GLU A 1 172 ? -21.209 4.509 23.824 1.00 91.56 172 GLU A C 1
ATOM 1317 O O . GLU A 1 172 ? -20.193 4.037 24.341 1.00 91.56 172 GLU A O 1
ATOM 1322 N N . VAL A 1 173 ? -22.246 4.900 24.578 1.00 91.69 173 VAL A N 1
ATOM 1323 C CA . VAL A 1 173 ? -22.256 4.805 26.051 1.00 91.69 173 VAL A CA 1
ATOM 1324 C C . VAL A 1 173 ? -22.170 3.349 26.525 1.00 91.69 173 VAL A C 1
ATOM 1326 O O . VAL A 1 173 ? -21.479 3.063 27.505 1.00 91.69 173 VAL A O 1
ATOM 1329 N N . ILE A 1 174 ? -22.828 2.415 25.830 1.00 91.88 174 ILE A N 1
ATOM 1330 C CA . ILE A 1 174 ? -22.725 0.978 26.123 1.00 91.88 174 ILE A CA 1
ATOM 1331 C C . ILE A 1 174 ? -21.288 0.488 25.900 1.00 91.88 174 ILE A C 1
ATOM 1333 O O . ILE A 1 174 ? -20.757 -0.235 26.746 1.00 91.88 174 ILE A O 1
ATOM 1337 N N . LEU A 1 175 ? -20.642 0.892 24.801 1.00 93.62 175 LEU A N 1
ATOM 1338 C CA . LEU A 1 175 ? -19.254 0.522 24.507 1.00 93.62 175 LEU A CA 1
ATOM 1339 C C . LEU A 1 175 ? -18.291 1.033 25.587 1.00 93.62 175 LEU A C 1
ATOM 1341 O O . LEU A 1 175 ? -17.427 0.280 26.038 1.00 93.62 175 LEU A O 1
ATOM 1345 N N . ALA A 1 176 ? -18.480 2.259 26.083 1.00 91.19 176 ALA A N 1
ATOM 1346 C CA . ALA A 1 176 ? -17.637 2.837 27.134 1.00 91.19 176 ALA A CA 1
ATOM 1347 C C . ALA A 1 176 ? -17.622 2.005 28.436 1.00 91.19 176 ALA A C 1
ATOM 1349 O O . ALA A 1 176 ? -16.599 1.940 29.129 1.00 91.19 176 ALA A O 1
ATOM 1350 N N . GLY A 1 177 ? -18.738 1.338 28.757 1.00 91.44 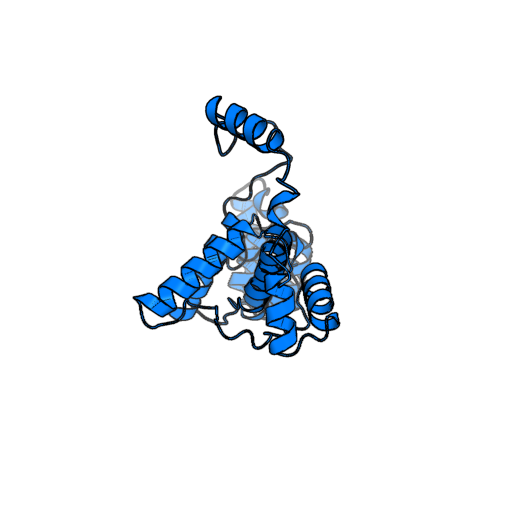177 GLY A N 1
ATOM 1351 C CA . GLY A 1 177 ? -18.879 0.483 29.939 1.00 91.44 177 GLY A CA 1
ATOM 1352 C C . GLY A 1 177 ? -18.251 -0.911 29.814 1.00 91.44 177 GLY A C 1
ATOM 1353 O O . GLY A 1 177 ? -18.009 -1.559 30.833 1.00 91.44 177 GLY A O 1
ATOM 1354 N N . LYS A 1 178 ? -17.960 -1.388 28.597 1.00 94.81 178 LYS A N 1
ATOM 1355 C CA . LYS A 1 178 ? -17.432 -2.743 28.358 1.00 94.81 178 LYS A CA 1
ATOM 1356 C C . LYS A 1 178 ? -15.964 -2.870 28.739 1.00 94.81 178 LYS A C 1
ATOM 1358 O O . LYS A 1 178 ? -15.207 -1.895 28.760 1.00 94.81 178 LYS A O 1
ATOM 1363 N N . ARG A 1 179 ? -15.519 -4.089 29.042 1.00 96.44 179 ARG A N 1
ATOM 1364 C CA . ARG A 1 179 ? -14.092 -4.369 29.263 1.00 96.44 179 ARG A CA 1
ATOM 1365 C C . ARG A 1 179 ? -13.320 -4.360 27.939 1.00 96.44 179 ARG A C 1
ATOM 1367 O O . ARG A 1 179 ? -13.904 -4.472 26.870 1.00 96.44 179 ARG A O 1
ATOM 1374 N N . LYS A 1 180 ? -11.996 -4.172 27.999 1.00 96.56 180 LYS A N 1
ATOM 1375 C CA . LYS A 1 180 ? -11.161 -4.013 26.793 1.00 96.56 180 LYS A CA 1
ATOM 1376 C C . LYS A 1 180 ? -11.138 -5.281 25.931 1.00 96.56 180 LYS A C 1
ATOM 1378 O O . LYS A 1 180 ? -11.229 -5.182 24.719 1.00 96.56 180 LYS A O 1
ATOM 1383 N N . ASP A 1 181 ? -11.022 -6.438 26.565 1.00 97.19 181 ASP A N 1
ATOM 1384 C CA . ASP A 1 181 ? -11.061 -7.754 25.926 1.00 97.19 181 ASP A CA 1
ATOM 1385 C C . ASP A 1 181 ? -12.417 -8.030 25.269 1.00 97.19 181 ASP A C 1
ATOM 1387 O O . ASP A 1 181 ? -12.469 -8.466 24.121 1.00 97.19 181 ASP A O 1
ATOM 1391 N N . GLU A 1 182 ? -13.511 -7.681 25.950 1.00 96.81 182 GLU A N 1
ATOM 1392 C CA . GLU A 1 182 ? -14.860 -7.751 25.374 1.00 96.81 182 GLU A CA 1
ATOM 1393 C C . GLU A 1 182 ? -15.014 -6.818 24.164 1.00 96.81 182 GLU A C 1
ATOM 1395 O O . GLU A 1 182 ? -15.575 -7.221 23.149 1.00 96.81 182 GLU A O 1
ATOM 1400 N N . LEU A 1 183 ? -14.493 -5.586 24.246 1.00 97.12 183 LEU A N 1
ATOM 1401 C CA . LEU A 1 183 ? -14.497 -4.635 23.130 1.00 97.12 183 LEU A CA 1
ATOM 1402 C C . LEU A 1 183 ? -13.658 -5.128 21.951 1.00 97.12 183 LEU A C 1
ATOM 1404 O O . LEU A 1 183 ? -14.092 -5.000 20.815 1.00 97.12 183 LEU A O 1
ATOM 1408 N N . ALA A 1 184 ? -12.478 -5.693 22.205 1.00 97.44 184 ALA A N 1
ATOM 1409 C CA . ALA A 1 184 ? -11.599 -6.192 21.154 1.00 97.44 184 ALA A CA 1
ATOM 1410 C C . ALA A 1 184 ? -12.237 -7.355 20.383 1.00 97.44 184 ALA A C 1
ATOM 1412 O O . ALA A 1 184 ? -12.196 -7.365 19.154 1.00 97.44 184 ALA A O 1
ATOM 1413 N N . LEU A 1 185 ? -12.873 -8.295 21.093 1.00 97.31 185 LEU A N 1
ATOM 1414 C CA . LEU A 1 185 ? -13.620 -9.386 20.468 1.00 97.31 185 LEU A CA 1
ATOM 1415 C C . LEU A 1 185 ? -14.813 -8.854 19.664 1.00 97.31 185 LEU A C 1
ATOM 1417 O O . LEU A 1 185 ? -15.021 -9.267 18.526 1.00 97.31 185 LEU A O 1
ATOM 1421 N N . MET A 1 186 ? -15.569 -7.915 20.240 1.00 96.06 186 MET A N 1
ATOM 1422 C CA . MET A 1 186 ? -16.718 -7.299 19.577 1.00 96.06 186 MET A CA 1
ATOM 1423 C C . MET A 1 186 ? -16.310 -6.543 18.308 1.00 96.06 186 MET A C 1
ATOM 1425 O O . MET A 1 186 ? -16.987 -6.659 17.294 1.00 96.06 186 MET A O 1
ATOM 1429 N N . ALA A 1 187 ? -15.195 -5.808 18.343 1.00 96.56 187 ALA A N 1
ATOM 1430 C CA . ALA A 1 187 ? -14.659 -5.094 17.189 1.00 96.56 187 ALA A CA 1
ATOM 1431 C C . ALA A 1 187 ? -14.204 -6.047 16.084 1.00 96.56 187 ALA A C 1
ATOM 1433 O O . ALA A 1 187 ? -14.555 -5.834 14.928 1.00 96.56 187 ALA A O 1
ATOM 1434 N N . ALA A 1 188 ? -13.486 -7.120 16.434 1.00 96.06 188 ALA A N 1
ATOM 1435 C CA . ALA A 1 188 ? -13.087 -8.137 15.466 1.00 96.06 188 ALA A CA 1
ATOM 1436 C C . ALA A 1 188 ? -14.312 -8.736 14.760 1.00 96.06 188 ALA A C 1
ATOM 1438 O O . ALA A 1 188 ? -14.362 -8.731 13.539 1.00 96.06 188 ALA A O 1
ATOM 1439 N N . GLN A 1 189 ? -15.337 -9.141 15.514 1.00 94.31 189 GLN A N 1
ATOM 1440 C CA . GLN A 1 189 ? -16.555 -9.741 14.957 1.00 94.31 189 GLN A CA 1
ATOM 1441 C C . GLN A 1 189 ? -17.407 -8.762 14.139 1.00 94.31 189 GLN A C 1
ATOM 1443 O O . GLN A 1 189 ? -17.966 -9.146 13.119 1.00 94.31 189 GLN A O 1
ATOM 1448 N N . ALA A 1 190 ? -17.541 -7.511 14.585 1.00 93.56 190 ALA A N 1
ATOM 1449 C CA . ALA A 1 190 ? -18.380 -6.521 13.908 1.00 93.56 190 ALA A CA 1
ATOM 1450 C C . ALA A 1 190 ? -17.764 -6.007 12.598 1.00 93.56 190 ALA A C 1
ATOM 1452 O O . ALA A 1 190 ? -18.493 -5.575 11.708 1.00 93.56 190 ALA A O 1
ATOM 1453 N N . LEU A 1 191 ? -16.432 -6.012 12.502 1.00 95.19 191 LEU A N 1
ATOM 1454 C CA . LEU A 1 191 ? -15.699 -5.449 11.369 1.00 95.19 191 LEU A CA 1
ATOM 1455 C C . LEU A 1 191 ? -15.182 -6.522 10.404 1.00 95.19 191 LEU A C 1
ATOM 1457 O O . LEU A 1 191 ? -14.820 -6.194 9.271 1.00 95.19 191 LEU A O 1
ATOM 1461 N N . GLU A 1 192 ? -15.163 -7.791 10.807 1.00 93.75 192 GLU A N 1
ATOM 1462 C CA . GLU A 1 192 ? -14.819 -8.907 9.929 1.00 93.75 192 GLU A CA 1
ATOM 1463 C C . GLU A 1 192 ? -15.740 -8.944 8.699 1.00 93.75 192 GLU A C 1
ATOM 1465 O O . GLU A 1 192 ? -16.962 -8.872 8.803 1.00 93.75 192 GLU A O 1
ATOM 1470 N N . GLY A 1 193 ? -15.140 -8.990 7.506 1.00 90.75 193 GLY A N 1
ATOM 1471 C CA . GLY A 1 193 ? -15.869 -8.997 6.233 1.00 90.75 193 GLY A CA 1
ATOM 1472 C C . GLY A 1 193 ? -16.576 -7.685 5.861 1.00 90.75 193 GLY A C 1
ATOM 1473 O O . GLY A 1 193 ? -17.130 -7.599 4.771 1.00 90.75 193 GLY A O 1
ATOM 1474 N N . SER A 1 194 ? -16.534 -6.651 6.708 1.00 91.06 194 SER A N 1
ATOM 1475 C CA . SER A 1 194 ? -17.213 -5.368 6.453 1.00 91.06 194 SER A CA 1
ATOM 1476 C C . SER A 1 194 ? -16.500 -4.457 5.443 1.00 91.06 194 SER A C 1
ATOM 1478 O O . SER A 1 194 ? -17.054 -3.439 5.040 1.00 91.06 194 SER A O 1
ATOM 1480 N N . GLY A 1 195 ? -15.255 -4.780 5.074 1.00 91.25 195 GLY A N 1
ATOM 1481 C CA . GLY A 1 195 ? -14.383 -3.901 4.283 1.00 91.25 195 GLY A CA 1
ATOM 1482 C C . GLY A 1 195 ? -13.727 -2.773 5.091 1.00 91.25 195 GLY A C 1
ATOM 1483 O O . GLY A 1 195 ? -12.987 -1.969 4.528 1.00 91.25 195 GLY A O 1
ATOM 1484 N N . TRP A 1 196 ? -13.955 -2.706 6.407 1.00 94.00 196 TRP A N 1
ATOM 1485 C CA . TRP A 1 196 ? -13.313 -1.716 7.269 1.00 94.00 196 TRP A CA 1
ATOM 1486 C C . TRP A 1 196 ? -11.791 -1.906 7.346 1.00 94.00 196 TRP A C 1
ATOM 1488 O O . TRP A 1 196 ? -11.284 -3.022 7.489 1.00 94.00 196 TRP A O 1
ATOM 1498 N N . LEU A 1 197 ? -11.062 -0.787 7.325 1.00 95.19 197 LEU A N 1
ATOM 1499 C CA . LEU A 1 197 ? -9.609 -0.729 7.452 1.00 95.19 197 LEU A CA 1
ATOM 1500 C C . LEU A 1 197 ? -9.197 0.388 8.422 1.00 95.19 197 LEU A C 1
ATOM 1502 O O . LEU A 1 197 ? -9.758 1.482 8.361 1.00 95.19 197 LEU A O 1
ATOM 1506 N N . PRO A 1 198 ? -8.146 0.190 9.241 1.00 94.44 198 PRO A N 1
ATOM 1507 C CA . PRO A 1 198 ? -7.516 1.282 9.966 1.00 94.44 198 PRO A CA 1
ATOM 1508 C C . PRO A 1 198 ? -7.046 2.370 8.994 1.00 94.44 198 PRO A C 1
ATOM 1510 O O . PRO A 1 198 ? -6.374 2.068 8.006 1.00 94.44 198 PRO A O 1
ATOM 1513 N N . GLY A 1 199 ? -7.292 3.643 9.319 1.00 92.44 199 GLY A N 1
ATOM 1514 C CA . GLY A 1 199 ? -6.978 4.768 8.424 1.00 92.44 199 GLY A CA 1
ATOM 1515 C C . GLY A 1 199 ? -5.519 4.840 7.945 1.00 92.44 199 GLY A C 1
ATOM 1516 O O . GLY A 1 199 ? -5.250 5.349 6.868 1.00 92.44 199 GLY A O 1
ATOM 1517 N N . VAL A 1 200 ? -4.566 4.267 8.691 1.00 93.75 200 VAL A N 1
ATOM 1518 C CA . VAL A 1 200 ? -3.142 4.207 8.297 1.00 93.75 200 VAL A CA 1
ATOM 1519 C C . VAL A 1 200 ? -2.863 3.286 7.097 1.00 93.75 200 VAL A C 1
ATOM 1521 O O . VAL A 1 200 ? -1.812 3.408 6.464 1.00 93.75 200 VAL A O 1
ATOM 1524 N N . ILE A 1 201 ? -3.773 2.360 6.779 1.00 95.50 201 ILE A N 1
ATOM 1525 C CA . ILE A 1 201 ? -3.664 1.462 5.619 1.00 95.50 201 ILE A CA 1
ATOM 1526 C C . ILE A 1 201 ? -4.819 1.591 4.628 1.00 95.50 201 ILE A C 1
ATOM 1528 O O . ILE A 1 201 ? -4.781 0.931 3.598 1.00 95.50 201 ILE A O 1
ATOM 1532 N N . ALA A 1 202 ? -5.825 2.418 4.903 1.00 94.75 202 ALA A N 1
ATOM 1533 C CA . ALA A 1 202 ? -6.901 2.658 3.952 1.00 94.75 202 ALA A CA 1
ATOM 1534 C C . ALA A 1 202 ? -6.367 3.373 2.697 1.00 94.75 202 ALA A C 1
ATOM 1536 O O . ALA A 1 202 ? -5.623 4.351 2.796 1.00 94.75 202 ALA A O 1
ATOM 1537 N N . THR A 1 203 ? -6.756 2.891 1.516 1.00 95.31 203 THR A N 1
ATOM 1538 C CA . THR A 1 203 ? -6.405 3.522 0.238 1.00 95.31 203 THR A CA 1
ATOM 1539 C C . THR A 1 203 ? -7.485 4.525 -0.146 1.00 95.31 203 THR A C 1
ATOM 1541 O O . THR A 1 203 ? -8.646 4.163 -0.319 1.00 95.31 203 THR A O 1
ATOM 1544 N N . ALA A 1 204 ? -7.104 5.791 -0.295 1.00 91.19 204 ALA A N 1
ATOM 1545 C CA . ALA A 1 204 ? -7.994 6.823 -0.812 1.00 91.19 204 ALA A CA 1
ATOM 1546 C C . ALA A 1 204 ? -8.077 6.758 -2.347 1.00 91.19 204 ALA A C 1
ATOM 1548 O O . ALA A 1 204 ? -7.068 6.513 -3.016 1.00 91.19 204 ALA A O 1
ATOM 1549 N N . GLY A 1 205 ? -9.265 7.033 -2.896 1.00 87.00 205 GLY A N 1
ATOM 1550 C CA . GLY A 1 205 ? -9.470 7.147 -4.344 1.00 87.00 205 GLY A CA 1
ATOM 1551 C C . GLY A 1 205 ? -9.379 5.819 -5.101 1.00 87.00 205 GLY A C 1
ATOM 1552 O O . GLY A 1 205 ? -8.868 5.800 -6.221 1.00 87.00 205 GLY A O 1
ATOM 1553 N N . LEU A 1 206 ? -9.823 4.713 -4.488 1.00 89.31 206 LEU A N 1
ATOM 1554 C CA . LEU A 1 206 ? -10.029 3.464 -5.222 1.00 89.31 206 LEU A CA 1
ATOM 1555 C C . LEU A 1 206 ? -11.127 3.667 -6.271 1.00 89.31 206 LEU A C 1
ATOM 1557 O O . LEU A 1 206 ? -12.216 4.144 -5.950 1.00 89.31 206 LEU A O 1
ATOM 1561 N N . VAL A 1 207 ? -10.824 3.312 -7.514 1.00 85.81 207 VAL A N 1
ATOM 1562 C CA . VAL A 1 207 ? -11.769 3.340 -8.628 1.00 85.81 207 VAL A CA 1
ATOM 1563 C C . VAL A 1 207 ? -12.591 2.059 -8.596 1.00 85.81 207 VAL A C 1
ATOM 1565 O O . VAL A 1 207 ? -12.045 0.954 -8.649 1.00 85.81 207 VAL A O 1
ATOM 1568 N N . ASP A 1 208 ? -13.912 2.204 -8.533 1.00 79.12 208 ASP A N 1
ATOM 1569 C CA . ASP A 1 208 ? -14.823 1.075 -8.671 1.00 79.12 208 ASP A CA 1
ATOM 1570 C C . ASP A 1 208 ? -14.973 0.701 -10.149 1.00 79.12 208 ASP A C 1
ATOM 1572 O O . ASP A 1 208 ? -15.804 1.242 -10.874 1.00 79.12 208 ASP A O 1
ATOM 1576 N N . VAL A 1 209 ? -14.155 -0.253 -10.592 1.00 69.56 209 VAL A N 1
ATOM 1577 C CA . VAL A 1 209 ? -14.196 -0.796 -11.959 1.00 69.56 209 VAL A CA 1
ATOM 1578 C C . VAL A 1 209 ? -15.461 -1.607 -12.264 1.00 69.56 209 VAL A C 1
ATOM 1580 O O . VAL A 1 209 ? -15.669 -1.985 -13.413 1.00 69.56 209 VAL A O 1
ATOM 1583 N N . THR A 1 210 ? -16.301 -1.900 -11.265 1.00 71.50 210 THR A N 1
ATOM 1584 C CA . THR A 1 210 ? -17.585 -2.594 -11.464 1.00 71.50 210 THR A CA 1
ATOM 1585 C C . THR A 1 210 ? -18.754 -1.635 -11.668 1.00 71.50 210 THR A C 1
ATOM 1587 O O . THR A 1 210 ? -19.815 -2.050 -12.138 1.00 71.50 210 THR A O 1
ATOM 1590 N N . ASN A 1 211 ? -18.554 -0.348 -11.377 1.00 73.88 211 ASN A N 1
ATOM 1591 C CA . ASN A 1 211 ? -19.536 0.694 -11.614 1.00 73.88 211 ASN A CA 1
ATOM 1592 C C . ASN A 1 211 ? -19.351 1.301 -13.013 1.00 73.88 211 ASN A C 1
ATOM 1594 O O . ASN A 1 211 ? -18.608 2.263 -13.199 1.00 73.88 211 ASN A O 1
ATOM 1598 N N . PHE A 1 212 ? -20.053 0.740 -13.999 1.00 65.19 212 PHE A N 1
ATOM 1599 C CA . PHE A 1 212 ? -20.021 1.211 -15.390 1.00 65.19 212 PHE A CA 1
ATOM 1600 C C . PHE A 1 212 ? -20.587 2.627 -15.586 1.00 65.19 212 PHE A C 1
ATOM 1602 O O . PHE A 1 212 ? -20.304 3.246 -16.607 1.00 65.19 212 PHE A O 1
ATOM 1609 N N . ASP A 1 213 ? -21.357 3.134 -14.617 1.00 70.94 213 ASP A N 1
ATOM 1610 C CA . ASP A 1 213 ? -21.952 4.475 -14.646 1.00 70.94 213 ASP A CA 1
ATOM 1611 C C . ASP A 1 213 ? -21.074 5.528 -13.941 1.00 70.94 213 ASP A C 1
ATOM 1613 O O . ASP A 1 213 ? -21.458 6.695 -13.843 1.00 70.94 213 ASP A O 1
ATOM 1617 N N . ALA A 1 214 ? -19.905 5.140 -13.415 1.00 68.50 214 ALA A N 1
ATOM 1618 C CA . ALA A 1 214 ? -18.969 6.085 -12.820 1.00 68.50 214 ALA A CA 1
ATOM 1619 C C . ALA A 1 214 ? -18.409 7.035 -13.890 1.00 68.50 214 ALA A C 1
ATOM 1621 O O . ALA A 1 214 ? -18.029 6.600 -14.979 1.00 68.50 214 ALA A O 1
ATOM 1622 N N . GLU A 1 215 ? -18.309 8.331 -13.566 1.00 66.75 215 GLU A N 1
ATOM 1623 C CA . GLU A 1 215 ? -17.593 9.269 -14.431 1.00 66.75 215 GLU A CA 1
ATOM 1624 C C . GLU A 1 215 ? -16.156 8.763 -14.629 1.00 66.75 215 GLU A C 1
ATOM 1626 O O . GLU A 1 215 ? -15.450 8.508 -13.642 1.00 66.75 215 GLU A O 1
ATOM 1631 N N . PRO A 1 216 ? -15.712 8.575 -15.883 1.00 61.75 216 PRO A N 1
ATOM 1632 C CA . PRO A 1 216 ? -14.387 8.054 -16.140 1.00 61.75 216 PRO A CA 1
ATOM 1633 C C . PRO A 1 216 ? -13.351 9.045 -15.606 1.00 61.75 216 PRO A C 1
ATOM 1635 O O . PRO A 1 216 ? -13.422 10.245 -15.858 1.00 61.75 216 PRO A O 1
ATOM 1638 N N . ALA A 1 217 ? -12.355 8.531 -14.881 1.00 62.72 217 ALA A N 1
ATOM 1639 C CA . ALA A 1 217 ? -11.282 9.355 -14.319 1.00 62.72 217 ALA A CA 1
ATOM 1640 C C . ALA A 1 217 ? -10.452 10.080 -15.399 1.00 62.72 217 ALA A C 1
ATOM 1642 O O . ALA A 1 217 ? -9.744 11.039 -15.093 1.00 62.72 217 ALA A O 1
ATOM 1643 N N . PHE A 1 218 ? -10.543 9.619 -16.651 1.00 61.12 218 PHE A N 1
ATOM 1644 C CA . PHE A 1 218 ? -9.902 10.206 -17.818 1.00 61.12 218 PHE A CA 1
ATOM 1645 C C . PHE A 1 218 ? -10.864 10.187 -19.005 1.00 61.12 218 PHE A C 1
ATOM 1647 O O . PHE A 1 218 ? -11.496 9.169 -19.286 1.00 61.12 218 PHE A O 1
ATOM 1654 N N . GLU A 1 219 ? -10.943 11.304 -19.720 1.00 73.31 219 GLU A N 1
ATOM 1655 C CA . GLU A 1 219 ? -11.641 11.380 -20.999 1.00 73.31 219 GLU A CA 1
ATOM 1656 C C . GLU A 1 219 ? -10.792 10.690 -22.076 1.00 73.31 219 GLU A C 1
ATOM 1658 O O . GLU A 1 219 ? -9.606 10.989 -22.231 1.00 73.31 219 GLU A O 1
ATOM 1663 N N . ILE A 1 220 ? -11.383 9.742 -22.807 1.00 74.69 220 ILE A N 1
ATOM 1664 C CA . ILE A 1 220 ? -10.725 9.130 -23.964 1.00 74.69 220 ILE A CA 1
ATOM 1665 C C . ILE A 1 220 ? -10.824 10.127 -25.116 1.00 74.69 220 ILE A C 1
ATOM 1667 O O . ILE A 1 220 ? -11.904 10.337 -25.666 1.00 74.69 220 ILE A O 1
ATOM 1671 N N . THR A 1 221 ? -9.700 10.746 -25.474 1.00 86.75 221 THR A N 1
ATOM 1672 C CA . THR A 1 221 ? -9.629 11.633 -26.638 1.00 86.75 221 THR A CA 1
ATOM 1673 C C . THR A 1 221 ? -9.504 10.823 -27.928 1.00 86.75 221 THR A C 1
ATOM 1675 O O . THR A 1 221 ? -8.965 9.713 -27.936 1.00 86.75 221 THR A O 1
ATOM 1678 N N . GLU A 1 222 ? -9.975 11.392 -29.038 1.00 80.25 222 GLU A N 1
ATOM 1679 C CA . GLU A 1 222 ? -9.828 10.806 -30.380 1.00 80.25 222 GLU A CA 1
ATOM 1680 C C . GLU A 1 222 ? -8.344 10.574 -30.719 1.00 80.25 222 GLU A C 1
ATOM 1682 O O . GLU A 1 222 ? -7.968 9.499 -31.175 1.00 80.25 222 GLU A O 1
ATOM 1687 N N . GLU A 1 223 ? -7.478 11.514 -30.330 1.00 82.94 223 GLU A N 1
ATOM 1688 C CA . GLU A 1 223 ? -6.015 11.418 -30.438 1.00 82.94 223 GLU A CA 1
ATOM 1689 C C . GLU A 1 223 ? -5.432 10.229 -29.651 1.00 82.94 223 GLU A C 1
ATOM 1691 O O . GLU A 1 223 ? -4.514 9.556 -30.119 1.00 82.94 223 GLU A O 1
ATOM 1696 N N . GLY A 1 224 ? -5.962 9.938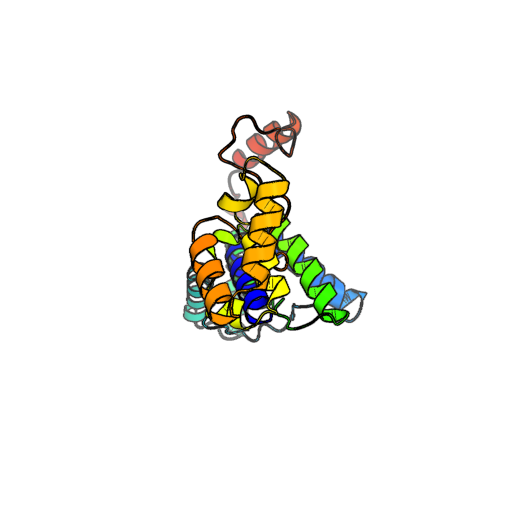 -28.457 1.00 77.06 224 GLY A N 1
ATOM 1697 C CA . GLY A 1 224 ? -5.546 8.783 -27.658 1.00 77.06 224 GLY A CA 1
ATOM 1698 C C . GLY A 1 224 ? -5.967 7.455 -28.288 1.00 77.06 224 GLY A C 1
ATOM 1699 O O . GLY A 1 224 ? -5.215 6.479 -28.240 1.00 77.06 224 GLY A O 1
ATOM 1700 N N . LEU A 1 225 ? -7.142 7.428 -28.922 1.00 78.62 225 LEU A N 1
ATOM 1701 C CA . LEU A 1 225 ? -7.634 6.265 -29.657 1.00 78.62 225 LEU A CA 1
ATOM 1702 C C . LEU A 1 225 ? -6.786 6.001 -30.911 1.00 78.62 225 LEU A C 1
ATOM 1704 O O . LEU A 1 225 ? -6.389 4.865 -31.162 1.00 78.62 225 LEU A O 1
ATOM 1708 N N . GLU A 1 226 ? -6.455 7.053 -31.663 1.00 81.25 226 GLU A N 1
ATOM 1709 C CA . GLU A 1 226 ? -5.573 6.974 -32.831 1.00 81.25 226 GLU A CA 1
ATOM 1710 C C . GLU A 1 226 ? -4.162 6.511 -32.452 1.00 81.25 226 GLU A C 1
ATOM 1712 O O . GLU A 1 226 ? -3.583 5.670 -33.140 1.00 81.25 226 GLU A O 1
ATOM 1717 N N . ALA A 1 227 ? -3.623 6.993 -31.328 1.00 78.38 227 ALA A N 1
ATOM 1718 C CA . ALA A 1 227 ? -2.325 6.560 -30.818 1.00 78.38 227 ALA A CA 1
ATOM 1719 C C . ALA A 1 227 ? -2.311 5.075 -30.413 1.00 78.38 227 ALA A C 1
ATOM 1721 O O . ALA A 1 227 ? -1.321 4.388 -30.664 1.00 78.38 227 ALA A O 1
ATOM 1722 N N . LEU A 1 228 ? -3.400 4.561 -29.829 1.00 75.06 228 LEU A N 1
ATOM 1723 C CA . LEU A 1 228 ? -3.555 3.138 -29.498 1.00 75.06 228 LEU A CA 1
ATOM 1724 C C . LEU A 1 228 ? -3.584 2.262 -30.754 1.00 75.06 228 LEU A C 1
ATOM 1726 O O . LEU A 1 228 ? -2.843 1.285 -30.836 1.00 75.06 228 LEU A O 1
ATOM 1730 N N . VAL A 1 229 ? -4.377 2.649 -31.757 1.00 78.06 229 VAL A N 1
ATOM 1731 C CA . VAL A 1 229 ? -4.441 1.942 -33.046 1.00 78.06 229 VAL A CA 1
ATOM 1732 C C . VAL A 1 229 ? -3.084 1.972 -33.753 1.00 78.06 229 VAL A C 1
ATOM 1734 O O . VAL A 1 229 ? -2.648 0.964 -34.310 1.00 78.06 229 VAL A O 1
ATOM 1737 N N . ALA A 1 230 ? -2.381 3.106 -33.705 1.00 75.69 230 ALA A N 1
ATOM 1738 C CA . ALA A 1 230 ? -1.037 3.224 -34.256 1.00 75.69 230 ALA A CA 1
ATOM 1739 C C . ALA A 1 230 ? -0.030 2.333 -33.512 1.00 75.69 230 ALA A C 1
ATOM 1741 O O . ALA A 1 230 ? 0.802 1.709 -34.162 1.00 75.69 230 ALA A O 1
ATOM 1742 N N . ALA A 1 231 ? -0.116 2.235 -32.182 1.00 70.50 231 ALA A N 1
ATOM 1743 C CA . ALA A 1 231 ? 0.756 1.386 -31.374 1.00 70.50 231 ALA A CA 1
ATOM 1744 C C . ALA A 1 231 ? 0.536 -0.113 -31.642 1.00 70.50 231 ALA A C 1
ATOM 1746 O O . ALA A 1 231 ? 1.511 -0.851 -31.761 1.00 70.50 231 ALA A O 1
ATOM 1747 N N . GLU A 1 232 ? -0.713 -0.561 -31.805 1.00 64.38 232 GLU A N 1
ATOM 1748 C CA . GLU A 1 232 ? -1.029 -1.947 -32.191 1.00 64.38 232 GLU A CA 1
ATOM 1749 C C . GLU A 1 232 ? -0.591 -2.282 -33.628 1.00 64.38 232 GLU A C 1
ATOM 1751 O O . GLU A 1 232 ? -0.311 -3.440 -33.940 1.00 64.38 232 GLU A O 1
ATOM 1756 N N . ALA A 1 233 ? -0.496 -1.279 -34.506 1.00 64.12 233 ALA A N 1
ATOM 1757 C CA . ALA A 1 233 ? -0.046 -1.447 -35.887 1.00 64.12 233 ALA A CA 1
ATOM 1758 C C . ALA A 1 233 ? 1.487 -1.529 -36.041 1.00 64.12 233 ALA A C 1
ATOM 1760 O O . ALA A 1 233 ? 1.973 -1.892 -37.118 1.00 64.12 233 ALA A O 1
ATOM 1761 N N . VAL A 1 234 ? 2.265 -1.214 -34.997 1.00 53.34 234 VAL A N 1
ATOM 1762 C CA . VAL A 1 234 ? 3.724 -1.380 -35.016 1.00 53.34 234 VAL A CA 1
ATOM 1763 C C . VAL A 1 234 ? 4.053 -2.853 -34.778 1.00 53.34 234 VAL A C 1
ATOM 1765 O O . VAL A 1 234 ? 4.074 -3.329 -33.645 1.00 53.34 234 VAL A O 1
ATOM 1768 N N . MET A 1 235 ? 4.345 -3.594 -35.852 1.00 50.25 235 MET A N 1
ATOM 1769 C CA . MET A 1 235 ? 4.996 -4.897 -35.700 1.00 50.25 235 MET A CA 1
ATOM 1770 C C . MET A 1 235 ? 6.390 -4.696 -35.090 1.00 50.25 235 MET A C 1
ATOM 1772 O O . MET A 1 235 ? 7.089 -3.763 -35.497 1.00 50.25 235 MET A O 1
ATOM 1776 N N . PRO A 1 236 ? 6.826 -5.553 -34.148 1.00 50.12 236 PRO A N 1
ATOM 1777 C CA . PRO A 1 236 ? 8.194 -5.505 -33.660 1.00 50.12 236 PRO A CA 1
ATOM 1778 C C . PRO A 1 236 ? 9.141 -5.694 -34.846 1.00 50.12 236 PRO A C 1
ATOM 1780 O O . PRO A 1 236 ? 9.007 -6.652 -35.609 1.00 50.12 236 PRO A O 1
ATOM 1783 N N . ASP A 1 237 ? 10.078 -4.764 -35.011 1.00 50.53 237 ASP A N 1
ATOM 1784 C CA . ASP A 1 237 ? 11.157 -4.901 -35.979 1.00 50.53 237 ASP A CA 1
ATOM 1785 C C . ASP A 1 237 ? 12.081 -6.036 -35.511 1.00 50.53 237 ASP A C 1
ATOM 1787 O O . ASP A 1 237 ? 12.939 -5.863 -34.641 1.00 50.53 237 ASP A O 1
ATOM 1791 N N . LEU A 1 238 ? 11.831 -7.237 -36.038 1.00 50.47 238 LEU A N 1
ATOM 1792 C CA . LEU A 1 238 ? 12.581 -8.451 -35.717 1.00 50.47 238 LEU A CA 1
ATOM 1793 C C . LEU A 1 238 ? 14.027 -8.400 -36.242 1.00 50.47 238 LEU A C 1
ATOM 1795 O O . LEU A 1 238 ? 14.829 -9.250 -35.853 1.00 50.47 238 LEU A O 1
ATOM 1799 N N . A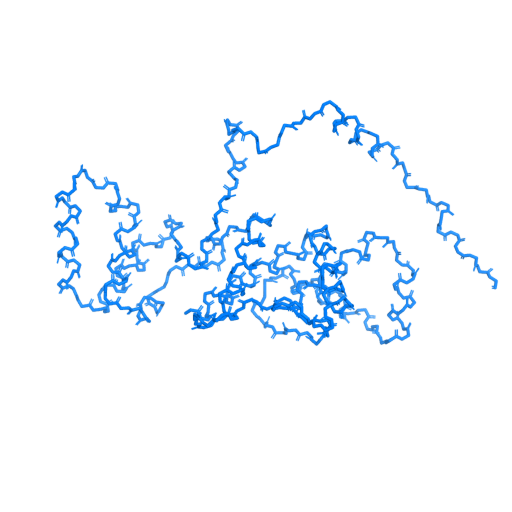SP A 1 239 ? 14.386 -7.398 -37.053 1.00 49.41 239 ASP A N 1
ATOM 1800 C CA . ASP A 1 239 ? 15.727 -7.253 -37.624 1.00 49.41 239 ASP A CA 1
ATOM 1801 C C . ASP A 1 239 ? 16.688 -6.455 -36.716 1.00 49.41 239 ASP A C 1
ATOM 1803 O O . ASP A 1 239 ? 17.903 -6.476 -36.930 1.00 49.41 239 ASP A O 1
ATOM 1807 N N . VAL A 1 240 ? 16.206 -5.826 -35.632 1.00 48.88 240 VAL A N 1
ATOM 1808 C CA . VAL A 1 240 ? 17.072 -5.103 -34.669 1.00 48.88 240 VAL A CA 1
ATOM 1809 C C . VAL A 1 240 ? 17.827 -6.058 -33.722 1.00 48.88 240 VAL A C 1
ATOM 1811 O O . VAL A 1 240 ? 18.791 -5.659 -33.071 1.00 48.88 240 VAL A O 1
ATOM 1814 N N . ALA A 1 241 ? 17.472 -7.349 -33.688 1.00 41.81 241 ALA A N 1
ATOM 1815 C CA . ALA A 1 241 ? 18.190 -8.374 -32.919 1.00 41.81 241 ALA A CA 1
ATOM 1816 C C . ALA A 1 241 ? 19.491 -8.871 -33.592 1.00 41.81 241 ALA A C 1
ATOM 1818 O O . ALA A 1 241 ? 20.147 -9.783 -33.087 1.00 41.81 241 ALA A O 1
ATOM 1819 N N . GLY A 1 242 ? 19.895 -8.282 -34.720 1.00 42.22 242 GLY A N 1
ATOM 1820 C CA . GLY A 1 242 ? 21.184 -8.538 -35.360 1.00 42.22 242 GLY A CA 1
ATOM 1821 C C . GLY A 1 242 ? 22.325 -7.730 -34.741 1.00 42.22 242 GLY A C 1
ATOM 1822 O O . GLY A 1 242 ? 22.949 -6.935 -35.441 1.00 42.22 242 GLY A O 1
ATOM 1823 N N . ILE A 1 243 ? 22.631 -7.909 -33.449 1.00 38.69 243 ILE A N 1
ATOM 1824 C CA . ILE A 1 243 ? 23.920 -7.427 -32.931 1.00 38.69 243 ILE A CA 1
ATOM 1825 C C . ILE A 1 243 ? 24.999 -8.370 -33.463 1.00 38.69 243 ILE A C 1
ATOM 1827 O O . ILE A 1 243 ? 25.032 -9.557 -33.144 1.00 38.69 243 ILE A O 1
ATOM 1831 N N . ALA A 1 244 ? 25.830 -7.799 -34.332 1.00 36.91 244 ALA A N 1
ATOM 1832 C CA . ALA A 1 244 ? 26.942 -8.408 -35.035 1.00 36.91 244 ALA A CA 1
ATOM 1833 C C . ALA A 1 244 ? 27.737 -9.404 -34.175 1.00 36.91 244 ALA A C 1
ATOM 1835 O O . ALA A 1 244 ? 28.325 -9.045 -33.156 1.00 36.91 244 ALA A O 1
ATOM 1836 N N . ALA A 1 245 ? 27.794 -10.646 -34.648 1.00 36.53 245 ALA A N 1
ATOM 1837 C CA . ALA A 1 245 ? 28.896 -11.538 -34.348 1.00 36.53 245 ALA A CA 1
ATOM 1838 C C . ALA A 1 245 ? 30.024 -11.235 -35.342 1.00 36.53 245 ALA A C 1
ATOM 1840 O O . ALA A 1 245 ? 29.936 -11.660 -36.490 1.00 36.53 245 ALA A O 1
ATOM 1841 N N . GLU A 1 246 ? 31.040 -10.498 -34.895 1.00 35.28 246 GLU A N 1
ATOM 1842 C CA . GLU A 1 246 ? 32.445 -10.606 -35.327 1.00 35.28 246 GLU A CA 1
ATOM 1843 C C . GLU A 1 246 ? 33.372 -10.135 -34.199 1.00 35.28 246 GLU A C 1
ATOM 1845 O O . GLU A 1 246 ? 33.128 -9.041 -33.639 1.00 35.28 246 GLU A O 1
#

Foldseek 3Di:
DLVLLVLLLLLLLLLQLVPLPVLVVVVVVQVCCCVVVVDGDAQFDPPLPQPPPVPRDPVLVVLVVVVVVVVQDDVNVVVVCVLDDPVVVSSNSSSSSSRGGGLGDDDDPPSVVSSLVVSQVSCQVSLRLCLVRDAQALVVLLPDDLVVLLVLLCPFPVNVPDPDPVVSVVVSVVSVPDDSSVSSVSSRVRRGVRSDDDPSNHHPPRDDPVPPVDDDPDDCDPVNVVVVVVVVVDDPPPVVSCPDDD

Radius of gyration: 23.36 Å; chains: 1; bounding box: 64×35×68 Å

Sequence (246 aa):
MNELTAARTRAIRNHLCAAPDVALALSVYTLGCHFMAMTGPIGMAVHAFVCLSNADAEPLAYKREGLHTLDLHEKKWFDWCMGQCAETLLDAQATLIASTLDLSHSGTTPICRRKQEVADSLTTRLQVDMTKYWSPTTDFFMGLTKAQIADAIMESPAVVELPSAKDRKAFEVILAGKRKDELALMAAQALEGSGWLPGVIATAGLVDVTNFDAEPAFEITEEGLEALVAAEAVMPDLDVAGIAAE

Secondary structure (DSSP, 8-state):
-HHHHHHHHHHHHHHHTT-HHHHHHHHHHHHHHHHHSSSPPTTB-SS------TTS-HHHHHHHHHHHHT---HHHHHHHHHTS-HHHHHHHHHHHHHHHB----SS-SHHHHHHHHHHHHHHHHTT--GGGT----HHHHHTS-HHHHHHHHHTSHHHHT-S-HHHHHHHHHHHHHS-HHHHHHHHHHHHTTTT---TTTPPTT---TT-TTSPPSS---HHHHHHHHHHHT----GGGG-----